Protein AF-A0A352A6R3-F1 (afdb_monomer)

Sequence (256 aa):
MDNAKILYYRNEDDKNRFLELKKLLSENLNNSVFMYKRVLEKLDNAMKLYQTMVFESKMYRIRTAAGYIADYLSDIVFYLNKTYFKDWRNGHITELQKLKYLPHNFIEYYAAIIKAKTIDEIKTLSFLLIDVTRKFISNHKPDIKSQEMDVDYQGFADWYQELSLTWRRLRFYCDTNNAEQAFDDACYLQNELILVKDEYGIEIDKVDLLGYFNAEDLTYIRKRAEELEMYVIEQIEKNGVKISKYDTIDDFLKKN

Structure (mmCIF, N/CA/C/O backbone):
data_AF-A0A352A6R3-F1
#
_entry.id   AF-A0A352A6R3-F1
#
loop_
_atom_site.group_PDB
_atom_site.id
_atom_site.type_symbol
_atom_site.label_atom_id
_atom_site.label_alt_id
_atom_site.label_comp_id
_atom_site.label_asym_id
_atom_site.label_entity_id
_atom_site.label_seq_id
_atom_site.pdbx_PDB_ins_code
_atom_site.Cartn_x
_atom_site.Cartn_y
_atom_site.Cartn_z
_atom_site.occupancy
_atom_site.B_iso_or_equiv
_atom_site.auth_seq_id
_atom_site.auth_comp_id
_atom_site.auth_asym_id
_atom_site.auth_atom_id
_atom_site.pdbx_PDB_model_num
ATOM 1 N N . MET A 1 1 ? 10.174 -6.601 -28.226 1.00 57.72 1 MET A N 1
ATOM 2 C CA . MET A 1 1 ? 9.378 -7.531 -29.058 1.00 57.72 1 MET A CA 1
ATOM 3 C C . MET A 1 1 ? 8.508 -6.809 -30.081 1.00 57.72 1 MET A C 1
ATOM 5 O O . MET A 1 1 ? 8.418 -7.285 -31.202 1.00 57.72 1 MET A O 1
ATOM 9 N N . ASP A 1 2 ? 7.925 -5.654 -29.760 1.00 60.28 2 ASP A N 1
ATOM 10 C CA . ASP A 1 2 ? 7.008 -4.951 -30.672 1.00 60.28 2 ASP A CA 1
ATOM 11 C C . ASP A 1 2 ? 7.679 -4.502 -31.995 1.00 60.28 2 ASP A C 1
ATOM 13 O O . ASP A 1 2 ? 7.204 -4.802 -33.090 1.00 60.28 2 ASP A O 1
ATOM 17 N N . ASN A 1 3 ? 8.901 -3.960 -31.903 1.00 69.06 3 ASN A N 1
ATOM 18 C CA . ASN A 1 3 ? 9.732 -3.570 -33.056 1.00 69.06 3 ASN A CA 1
ATOM 19 C C . ASN A 1 3 ? 10.637 -4.693 -33.600 1.00 69.06 3 ASN A C 1
ATOM 21 O O . ASN A 1 3 ? 11.490 -4.443 -34.452 1.00 69.06 3 ASN A O 1
ATOM 25 N N . ALA A 1 4 ? 10.508 -5.922 -33.092 1.00 78.44 4 ALA A N 1
ATOM 26 C CA . ALA A 1 4 ? 11.337 -7.026 -33.563 1.00 78.44 4 ALA A CA 1
ATOM 27 C C . ALA A 1 4 ? 10.880 -7.474 -34.961 1.00 78.44 4 ALA A C 1
ATOM 29 O O . ALA A 1 4 ? 9.682 -7.662 -35.205 1.00 78.44 4 ALA A O 1
ATOM 30 N N . LYS A 1 5 ? 11.856 -7.640 -35.862 1.00 84.19 5 LYS A N 1
ATOM 31 C CA . LYS A 1 5 ? 11.677 -8.171 -37.216 1.00 84.19 5 LYS A CA 1
ATOM 32 C C . LYS A 1 5 ? 12.150 -9.620 -37.246 1.00 84.19 5 LYS A C 1
ATOM 34 O O . LYS A 1 5 ? 13.215 -9.925 -36.713 1.00 84.19 5 LYS A O 1
ATOM 39 N N . ILE A 1 6 ? 11.366 -10.495 -37.868 1.00 87.25 6 ILE A N 1
ATOM 40 C CA . ILE A 1 6 ? 11.770 -11.885 -38.087 1.00 87.25 6 ILE A CA 1
ATOM 41 C C . ILE A 1 6 ? 12.860 -11.878 -39.160 1.00 87.25 6 ILE A C 1
ATOM 43 O O . ILE A 1 6 ? 12.606 -11.462 -40.287 1.00 87.25 6 ILE A O 1
ATOM 47 N N . LEU A 1 7 ? 14.070 -12.303 -38.796 1.00 90.38 7 LEU A N 1
ATOM 48 C CA . LEU A 1 7 ? 15.184 -12.465 -39.738 1.00 90.38 7 LEU A CA 1
ATOM 49 C C . LEU A 1 7 ? 15.274 -13.899 -40.271 1.00 90.38 7 LEU A C 1
ATOM 51 O O . LEU A 1 7 ? 15.712 -14.110 -41.396 1.00 90.38 7 LEU A O 1
ATOM 55 N N . TYR A 1 8 ? 14.851 -14.874 -39.464 1.00 91.00 8 TYR A N 1
ATOM 56 C CA . TYR A 1 8 ? 14.863 -16.295 -39.789 1.00 91.00 8 TYR A CA 1
ATOM 57 C C . TYR A 1 8 ? 13.817 -17.038 -38.949 1.00 91.00 8 TYR A C 1
ATOM 59 O O . TYR A 1 8 ? 13.561 -16.664 -37.803 1.00 91.00 8 TYR A O 1
ATOM 67 N N . TYR A 1 9 ? 13.242 -18.097 -39.510 1.00 90.31 9 TYR A N 1
ATOM 68 C CA . TYR A 1 9 ? 12.408 -19.078 -38.818 1.00 90.31 9 TYR A CA 1
ATOM 69 C C . TYR A 1 9 ? 12.641 -20.450 -39.458 1.00 90.31 9 TYR A C 1
ATOM 71 O O . TYR A 1 9 ? 12.917 -20.541 -40.652 1.00 90.31 9 TYR A O 1
ATOM 79 N N . ARG A 1 10 ? 12.575 -21.519 -38.659 1.00 89.06 10 ARG A N 1
ATOM 80 C CA . ARG A 1 10 ? 12.882 -22.886 -39.111 1.00 89.06 10 ARG A CA 1
ATOM 81 C C . ARG A 1 10 ? 11.715 -23.533 -39.864 1.00 89.06 10 ARG A C 1
ATOM 83 O O . ARG A 1 10 ? 11.949 -24.303 -40.787 1.00 89.06 10 ARG A O 1
ATOM 90 N N . ASN A 1 11 ? 10.481 -23.246 -39.459 1.00 93.62 11 ASN A N 1
ATOM 91 C CA . ASN A 1 11 ? 9.247 -23.691 -40.107 1.00 93.62 11 ASN A CA 1
ATOM 92 C C . ASN A 1 11 ? 8.121 -22.665 -39.866 1.00 93.62 11 ASN A C 1
ATOM 94 O O . ASN A 1 11 ? 8.270 -21.756 -39.045 1.00 93.62 11 ASN A O 1
ATOM 98 N N . GLU A 1 12 ? 7.009 -22.783 -40.596 1.00 93.50 12 GLU A N 1
ATOM 99 C CA . GLU A 1 12 ? 5.887 -21.836 -40.480 1.00 93.50 12 GLU A CA 1
ATOM 100 C C . GLU A 1 12 ? 5.267 -21.816 -39.073 1.00 93.50 12 GLU A C 1
ATOM 102 O O . GLU A 1 12 ? 4.844 -20.755 -38.620 1.00 93.50 12 GLU A O 1
ATOM 107 N N . ASP A 1 13 ? 5.299 -22.929 -38.337 1.00 92.94 13 ASP A N 1
ATOM 108 C CA . ASP A 1 13 ? 4.801 -22.985 -36.957 1.00 92.94 13 ASP A CA 1
ATOM 109 C C . ASP A 1 13 ? 5.590 -22.052 -36.024 1.00 92.94 13 ASP A C 1
ATOM 111 O O . ASP A 1 13 ? 5.000 -21.298 -35.248 1.00 92.94 13 ASP A O 1
ATOM 115 N N . ASP A 1 14 ? 6.924 -22.031 -36.136 1.00 91.25 14 ASP A N 1
ATOM 116 C CA . ASP A 1 14 ? 7.794 -21.160 -35.336 1.00 91.25 14 ASP A CA 1
ATOM 117 C C . ASP A 1 14 ? 7.519 -19.667 -35.633 1.00 91.25 14 ASP A C 1
ATOM 119 O O . ASP A 1 14 ? 7.525 -18.822 -34.729 1.00 91.25 14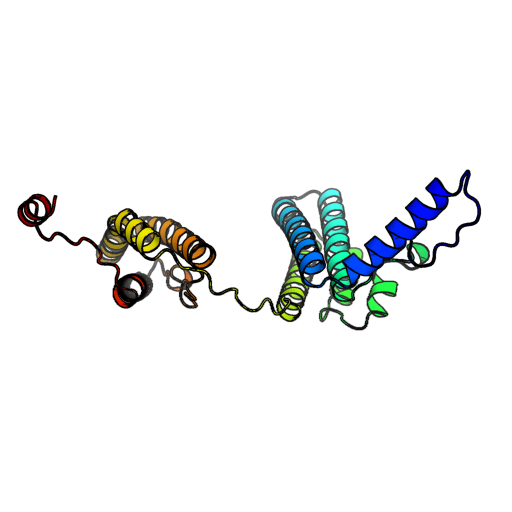 ASP A O 1
ATOM 123 N N . LYS A 1 15 ? 7.223 -19.332 -36.895 1.00 92.50 15 LYS A N 1
ATOM 124 C CA . LYS A 1 15 ? 6.831 -17.977 -37.316 1.00 92.50 15 LYS A CA 1
ATOM 125 C C . LYS A 1 15 ? 5.451 -17.594 -36.786 1.00 92.50 15 LYS A C 1
ATOM 127 O O . LYS A 1 15 ? 5.304 -16.497 -36.243 1.00 92.50 15 LYS A O 1
ATOM 132 N N . ASN A 1 16 ? 4.467 -18.483 -36.908 1.00 93.19 16 ASN A N 1
ATOM 133 C CA . ASN A 1 16 ? 3.108 -18.258 -36.415 1.00 93.19 16 ASN A CA 1
ATOM 134 C C . ASN A 1 16 ? 3.107 -18.048 -34.902 1.00 93.19 16 ASN A C 1
ATOM 136 O O . ASN A 1 16 ? 2.578 -17.044 -34.429 1.00 93.19 16 ASN A O 1
ATOM 140 N N . ARG A 1 17 ? 3.831 -18.889 -34.156 1.00 91.44 17 ARG A N 1
ATOM 141 C CA . ARG A 1 17 ? 4.007 -18.740 -32.708 1.00 91.44 17 ARG A CA 1
ATOM 142 C C . ARG A 1 17 ? 4.592 -17.379 -32.326 1.00 91.44 17 ARG A C 1
ATOM 144 O O . ARG A 1 17 ? 4.152 -16.758 -31.361 1.00 91.44 17 ARG A O 1
ATOM 151 N N . PHE A 1 18 ? 5.585 -16.880 -33.063 1.00 90.94 18 PHE A N 1
ATOM 152 C CA . PHE A 1 18 ? 6.144 -15.551 -32.799 1.00 90.94 18 PHE A CA 1
ATOM 153 C C . PHE A 1 18 ? 5.131 -14.425 -33.065 1.00 90.94 18 PHE A C 1
ATOM 155 O O . PHE A 1 18 ? 5.043 -13.475 -32.281 1.00 90.94 18 PHE A O 1
ATOM 162 N N . LEU A 1 19 ? 4.361 -14.517 -34.152 1.00 91.06 19 LEU A N 1
ATOM 163 C CA . LEU A 1 19 ? 3.318 -13.540 -34.477 1.00 91.06 19 LEU A CA 1
ATOM 164 C C . LEU A 1 19 ? 2.191 -13.545 -33.435 1.00 91.06 19 LEU A C 1
ATOM 166 O O . LEU A 1 19 ? 1.753 -12.473 -33.015 1.00 91.06 19 LEU A O 1
ATOM 170 N N . GLU A 1 20 ? 1.785 -14.722 -32.962 1.00 92.81 20 GLU A N 1
ATOM 171 C CA . GLU A 1 20 ? 0.831 -14.884 -31.862 1.00 92.81 20 GLU A CA 1
ATOM 172 C C . GLU A 1 20 ? 1.334 -14.223 -30.579 1.00 92.81 20 GLU A C 1
ATOM 174 O O . GLU A 1 20 ? 0.598 -13.464 -29.956 1.00 92.81 20 GLU A O 1
ATOM 179 N N . LEU A 1 21 ? 2.606 -14.417 -30.214 1.00 91.00 21 LEU A N 1
ATOM 180 C CA . LEU A 1 21 ? 3.198 -13.756 -29.046 1.00 91.00 21 LEU A CA 1
ATOM 181 C C . LEU A 1 21 ? 3.209 -12.227 -29.179 1.00 91.00 21 LEU A C 1
ATOM 183 O O . LEU A 1 21 ? 2.947 -11.525 -28.201 1.00 91.00 21 LEU A O 1
ATOM 187 N N . LYS A 1 22 ? 3.482 -11.686 -30.376 1.00 89.25 22 LYS A N 1
ATOM 188 C CA . LYS A 1 22 ? 3.386 -10.235 -30.621 1.00 89.25 22 LYS A CA 1
ATOM 189 C C . LYS A 1 22 ? 1.954 -9.732 -30.474 1.00 89.25 22 LYS A C 1
ATOM 191 O O . LYS A 1 22 ? 1.742 -8.684 -29.863 1.00 89.25 22 LYS A O 1
ATOM 196 N N . LYS A 1 23 ? 0.986 -10.474 -31.016 1.00 90.56 23 LYS A N 1
ATOM 197 C CA . LYS A 1 23 ? -0.436 -10.145 -30.902 1.00 90.56 23 LYS A CA 1
ATOM 198 C C . LYS A 1 23 ? -0.875 -10.154 -29.438 1.00 90.56 23 LYS A C 1
ATOM 200 O O . LYS A 1 23 ? -1.395 -9.149 -28.968 1.00 90.56 23 LYS A O 1
ATOM 205 N N . LEU A 1 24 ? -0.549 -11.218 -28.705 1.00 91.31 24 LEU A N 1
ATOM 206 C CA . LEU A 1 24 ? -0.850 -11.370 -27.283 1.00 91.31 24 LEU A CA 1
ATOM 207 C C . LEU A 1 24 ? -0.238 -10.243 -26.440 1.00 91.31 24 LEU A C 1
ATOM 209 O O . LEU A 1 24 ? -0.886 -9.727 -25.535 1.00 91.31 24 LEU A O 1
ATOM 213 N N . LEU A 1 25 ? 0.998 -9.823 -26.736 1.00 89.38 25 LEU A N 1
ATOM 214 C CA . LEU A 1 25 ? 1.619 -8.678 -26.065 1.00 89.38 25 LEU A CA 1
ATOM 215 C C . LEU A 1 25 ? 0.811 -7.391 -26.285 1.00 89.38 25 LEU A C 1
ATOM 217 O O . LEU A 1 25 ? 0.561 -6.661 -25.329 1.00 89.38 25 LEU A O 1
ATOM 221 N N . SER A 1 26 ? 0.398 -7.120 -27.524 1.00 88.75 26 SER A N 1
ATOM 222 C CA . SER A 1 26 ? -0.408 -5.941 -27.857 1.00 88.75 26 SER A CA 1
ATOM 223 C C . SER A 1 26 ? -1.793 -5.987 -27.204 1.00 88.75 26 SER A C 1
ATOM 225 O O . SER A 1 26 ? -2.238 -4.992 -26.634 1.00 88.75 26 SER A O 1
ATOM 227 N N . GLU A 1 27 ? -2.454 -7.145 -27.229 1.00 92.19 27 GLU A N 1
ATOM 228 C CA . GLU A 1 27 ? -3.749 -7.369 -26.576 1.00 92.19 27 GLU A CA 1
ATOM 229 C C . GLU A 1 27 ? -3.645 -7.143 -25.061 1.00 92.19 27 GLU A C 1
ATOM 231 O O . GLU A 1 27 ? -4.433 -6.388 -24.492 1.00 92.19 27 GLU A O 1
ATOM 236 N N . ASN A 1 28 ? -2.618 -7.707 -24.419 1.00 91.56 28 ASN A N 1
ATOM 237 C CA . ASN A 1 28 ? -2.382 -7.544 -22.986 1.00 91.56 28 ASN A CA 1
ATOM 238 C C . ASN A 1 28 ? -2.094 -6.090 -22.604 1.00 91.56 28 ASN A C 1
ATOM 240 O O . ASN A 1 28 ? -2.702 -5.598 -21.661 1.00 91.56 28 ASN A O 1
ATOM 244 N N . LEU A 1 29 ? -1.227 -5.383 -23.341 1.00 90.88 29 LEU A N 1
ATOM 245 C CA . LEU A 1 29 ? -0.920 -3.967 -23.076 1.00 90.88 29 LEU A CA 1
ATOM 246 C C . LEU A 1 29 ? -2.150 -3.058 -23.211 1.00 90.88 29 LEU A C 1
ATOM 248 O O . LEU A 1 29 ? -2.231 -2.023 -22.551 1.00 90.88 29 LEU A O 1
ATOM 252 N N . ASN A 1 30 ? -3.113 -3.437 -24.053 1.00 90.75 30 ASN A N 1
ATOM 253 C CA . ASN A 1 30 ? -4.360 -2.697 -24.226 1.00 90.75 30 ASN A CA 1
ATOM 254 C C . ASN A 1 30 ? -5.456 -3.091 -23.225 1.00 90.75 30 ASN A C 1
ATOM 256 O O . ASN A 1 30 ? -6.417 -2.336 -23.065 1.00 90.75 30 ASN A O 1
ATOM 260 N N . ASN A 1 31 ? -5.312 -4.218 -22.527 1.00 91.44 31 ASN A N 1
ATOM 261 C CA . ASN A 1 31 ? -6.237 -4.656 -21.491 1.00 91.44 31 ASN A CA 1
ATOM 262 C C . ASN A 1 31 ? -5.937 -3.944 -20.161 1.00 91.44 31 ASN A C 1
ATOM 264 O O . ASN A 1 31 ? -5.088 -4.374 -19.379 1.00 91.44 31 ASN A O 1
ATOM 268 N N . SER A 1 32 ? -6.669 -2.860 -19.889 1.00 88.94 32 SER A N 1
ATOM 269 C CA . SER A 1 32 ? -6.474 -2.034 -18.691 1.00 88.94 32 SER A CA 1
ATOM 270 C C . SER A 1 32 ? -6.616 -2.816 -17.381 1.00 88.94 32 SER A C 1
ATOM 272 O O . SER A 1 32 ? -5.845 -2.573 -16.461 1.00 88.94 32 SER A O 1
ATOM 274 N N . VAL A 1 33 ? -7.547 -3.774 -17.286 1.00 89.44 33 VAL A N 1
ATOM 275 C CA . VAL A 1 33 ? -7.756 -4.572 -16.061 1.00 89.44 33 VAL A CA 1
ATOM 276 C C . VAL A 1 33 ? -6.575 -5.513 -15.822 1.00 89.44 33 VAL A C 1
ATOM 278 O O . VAL A 1 33 ? -6.026 -5.562 -14.722 1.00 89.44 33 VAL A O 1
ATOM 281 N N . PHE A 1 34 ? -6.134 -6.216 -16.869 1.00 90.69 34 PHE A N 1
ATOM 282 C CA . PHE A 1 34 ? -4.967 -7.093 -16.795 1.00 90.69 34 PHE A CA 1
ATOM 283 C C . PHE A 1 34 ? -3.696 -6.315 -16.433 1.00 90.69 34 PHE A C 1
ATOM 285 O O . PHE A 1 34 ? -2.964 -6.715 -15.526 1.00 90.69 34 PHE A O 1
ATOM 292 N N . MET A 1 35 ? -3.447 -5.183 -17.099 1.00 93.12 35 MET A N 1
ATOM 293 C CA . MET A 1 35 ? -2.278 -4.349 -16.816 1.00 93.12 35 MET A CA 1
ATOM 294 C C . MET A 1 35 ? -2.330 -3.748 -15.417 1.00 93.12 35 MET A C 1
ATOM 296 O O . MET A 1 35 ? -1.301 -3.704 -14.746 1.00 93.12 35 MET A O 1
ATOM 300 N N . TYR A 1 36 ? -3.510 -3.350 -14.940 1.00 92.50 36 TYR A N 1
ATOM 301 C CA . TYR A 1 36 ? -3.659 -2.833 -13.585 1.00 92.50 36 TYR A CA 1
ATOM 302 C C . TYR A 1 36 ? -3.319 -3.896 -12.533 1.00 92.50 36 TYR A C 1
ATOM 304 O O . TYR A 1 36 ? -2.585 -3.608 -11.592 1.00 92.50 36 TYR A O 1
ATOM 312 N N . LYS A 1 37 ? -3.719 -5.160 -12.735 1.00 92.56 37 LYS A N 1
ATOM 313 C CA . LYS A 1 37 ? -3.276 -6.267 -11.869 1.00 92.56 37 LYS A CA 1
ATOM 314 C C . LYS A 1 37 ? -1.748 -6.403 -11.848 1.00 92.56 37 LYS A C 1
ATOM 316 O O . LYS A 1 37 ? -1.158 -6.521 -10.778 1.00 92.56 37 LYS A O 1
ATOM 321 N N . ARG A 1 38 ? -1.090 -6.324 -13.012 1.00 94.00 38 ARG A N 1
ATOM 322 C CA . ARG A 1 38 ? 0.384 -6.355 -13.101 1.00 94.00 38 ARG A CA 1
ATOM 323 C C . ARG A 1 38 ? 1.044 -5.173 -12.397 1.00 94.00 38 ARG A C 1
ATOM 325 O O . ARG A 1 38 ? 2.095 -5.338 -11.787 1.00 94.00 38 ARG A O 1
ATOM 332 N N . VAL A 1 39 ? 0.433 -3.995 -12.472 1.00 96.06 39 VAL A N 1
ATOM 333 C CA . VAL A 1 39 ? 0.880 -2.796 -11.755 1.00 96.06 39 VAL A CA 1
ATOM 334 C C . VAL A 1 39 ? 0.829 -3.010 -10.241 1.00 96.06 39 VAL A C 1
ATOM 336 O O . VAL A 1 39 ? 1.809 -2.705 -9.565 1.00 96.06 39 VAL A O 1
ATOM 339 N N . LEU A 1 40 ? -0.256 -3.588 -9.717 1.00 94.69 40 LEU A N 1
ATOM 340 C CA . LEU A 1 40 ? -0.378 -3.899 -8.288 1.00 94.69 40 LEU A CA 1
ATOM 341 C C . LEU A 1 40 ? 0.665 -4.931 -7.834 1.00 94.69 40 LEU A C 1
ATOM 343 O O . LEU A 1 40 ? 1.360 -4.699 -6.851 1.00 94.69 40 LEU A O 1
ATOM 347 N N . GLU A 1 41 ? 0.877 -6.00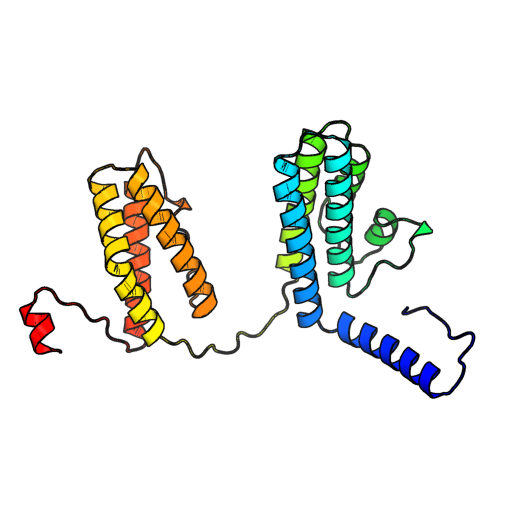3 -8.605 1.00 95.31 41 GLU A N 1
ATOM 348 C CA . GLU A 1 41 ? 1.925 -6.999 -8.320 1.00 95.31 41 GLU A CA 1
ATOM 349 C C . GLU A 1 41 ? 3.326 -6.356 -8.235 1.00 95.31 41 GLU A C 1
ATOM 351 O O . GLU A 1 41 ? 4.145 -6.705 -7.381 1.00 95.31 41 GLU A O 1
ATOM 356 N N . LYS A 1 42 ? 3.629 -5.402 -9.125 1.00 97.31 42 LYS A N 1
ATOM 357 C CA . LYS A 1 42 ? 4.904 -4.666 -9.129 1.00 97.31 42 LYS A CA 1
ATOM 358 C C . LYS A 1 42 ? 5.029 -3.737 -7.922 1.00 97.31 42 LYS A C 1
ATOM 360 O O . LYS A 1 42 ? 6.103 -3.681 -7.320 1.00 97.31 42 LYS A O 1
ATOM 365 N N . LEU A 1 43 ? 3.946 -3.054 -7.550 1.00 97.75 43 LEU A N 1
ATOM 366 C CA . LEU A 1 43 ? 3.907 -2.198 -6.367 1.00 97.75 43 LEU A CA 1
ATOM 367 C C . LEU A 1 43 ? 4.166 -3.009 -5.091 1.00 97.75 43 LEU A C 1
ATOM 369 O O . LEU A 1 43 ? 5.012 -2.615 -4.290 1.00 97.75 43 LEU A O 1
ATOM 373 N N . ASP A 1 44 ? 3.515 -4.162 -4.938 1.00 96.38 44 ASP A N 1
ATOM 374 C CA . ASP A 1 44 ? 3.698 -5.044 -3.781 1.00 96.38 44 ASP A CA 1
ATOM 375 C C . ASP A 1 44 ? 5.151 -5.501 -3.636 1.00 96.38 44 ASP A C 1
ATOM 377 O O . ASP A 1 44 ? 5.708 -5.503 -2.536 1.00 96.38 44 ASP A O 1
ATOM 381 N N . ASN A 1 45 ? 5.802 -5.853 -4.749 1.00 97.19 45 ASN A N 1
ATOM 382 C CA . ASN A 1 45 ? 7.216 -6.226 -4.744 1.00 97.19 45 ASN A CA 1
ATOM 383 C C . ASN A 1 45 ? 8.115 -5.064 -4.293 1.00 97.19 45 ASN A C 1
ATOM 385 O O . ASN A 1 45 ? 9.017 -5.267 -3.476 1.00 97.19 45 ASN A O 1
ATOM 389 N N . ALA A 1 46 ? 7.854 -3.844 -4.772 1.00 98.12 46 ALA A N 1
ATOM 390 C CA . ALA A 1 46 ? 8.580 -2.654 -4.336 1.00 98.12 46 ALA A CA 1
ATOM 391 C C . ALA A 1 46 ? 8.359 -2.367 -2.838 1.00 98.12 46 ALA A C 1
ATOM 393 O O . ALA A 1 46 ? 9.315 -2.091 -2.113 1.00 98.12 46 ALA A O 1
ATOM 394 N N . MET A 1 47 ? 7.122 -2.492 -2.347 1.00 97.56 47 MET A N 1
ATOM 395 C CA . MET A 1 47 ? 6.790 -2.277 -0.936 1.00 97.56 47 MET A CA 1
ATOM 396 C C . MET A 1 47 ? 7.447 -3.315 -0.018 1.00 97.56 47 MET A C 1
ATOM 398 O O . MET A 1 47 ? 8.013 -2.936 1.006 1.00 97.56 47 MET A O 1
ATOM 402 N N . LYS A 1 48 ? 7.469 -4.598 -0.401 1.00 97.38 48 LYS A N 1
ATOM 403 C CA . LYS A 1 48 ? 8.166 -5.665 0.345 1.00 97.38 48 LYS A CA 1
ATOM 404 C C . LYS A 1 48 ? 9.674 -5.423 0.437 1.00 97.38 48 LYS A C 1
ATOM 406 O O . LYS A 1 48 ? 10.279 -5.608 1.498 1.00 97.38 48 LYS A O 1
ATOM 411 N N . LEU A 1 49 ? 10.290 -4.973 -0.661 1.00 97.56 49 LEU A N 1
ATOM 412 C CA . LEU A 1 49 ? 11.699 -4.575 -0.656 1.00 97.56 49 LEU A CA 1
ATOM 413 C C . LEU A 1 49 ? 11.934 -3.384 0.271 1.00 97.56 49 LEU A C 1
ATOM 415 O O . LEU A 1 49 ? 12.888 -3.407 1.045 1.00 97.56 49 LEU A O 1
ATOM 419 N N . TYR A 1 50 ? 11.061 -2.375 0.233 1.00 98.12 50 TYR A N 1
ATOM 420 C CA . TYR A 1 50 ? 11.170 -1.205 1.098 1.00 98.12 50 TYR A CA 1
ATOM 421 C C . TYR A 1 50 ? 11.053 -1.574 2.582 1.00 98.12 50 TYR A C 1
ATOM 423 O O . TYR A 1 50 ? 11.913 -1.193 3.371 1.00 98.12 50 TYR A O 1
ATOM 431 N N . GLN A 1 51 ? 10.052 -2.377 2.951 1.00 97.12 51 GLN A N 1
ATOM 432 C CA . GLN A 1 51 ? 9.865 -2.880 4.317 1.00 97.12 51 GLN A CA 1
ATOM 433 C C . GLN A 1 51 ? 11.120 -3.586 4.839 1.00 97.12 51 GLN A C 1
ATOM 435 O O . GLN A 1 51 ? 11.566 -3.318 5.950 1.00 97.12 51 GLN A O 1
ATOM 440 N N . THR A 1 52 ? 11.742 -4.430 4.011 1.00 96.12 52 THR A N 1
ATOM 441 C CA . THR A 1 52 ? 13.004 -5.096 4.365 1.00 96.12 52 THR A CA 1
ATOM 442 C C . THR A 1 52 ? 14.161 -4.095 4.468 1.00 96.12 52 THR A C 1
ATOM 444 O O . THR A 1 52 ? 14.962 -4.147 5.400 1.00 96.12 52 THR A O 1
ATOM 447 N N . MET A 1 53 ? 14.246 -3.154 3.523 1.00 96.62 53 MET A N 1
ATOM 448 C CA . MET A 1 53 ? 15.301 -2.143 3.459 1.00 96.62 53 MET A CA 1
ATOM 449 C C . MET A 1 53 ? 15.313 -1.229 4.690 1.00 96.62 53 MET A C 1
ATOM 451 O O . MET A 1 53 ? 16.394 -0.822 5.114 1.00 96.62 53 MET A O 1
ATOM 455 N N . VAL A 1 54 ? 14.155 -0.921 5.287 1.00 96.00 54 VAL A N 1
ATOM 456 C CA . VAL A 1 54 ? 14.043 -0.064 6.485 1.00 96.00 54 VAL A CA 1
ATOM 457 C C . VAL A 1 54 ? 14.913 -0.568 7.642 1.00 96.00 54 VAL A C 1
ATOM 459 O O . VAL A 1 54 ? 15.544 0.250 8.313 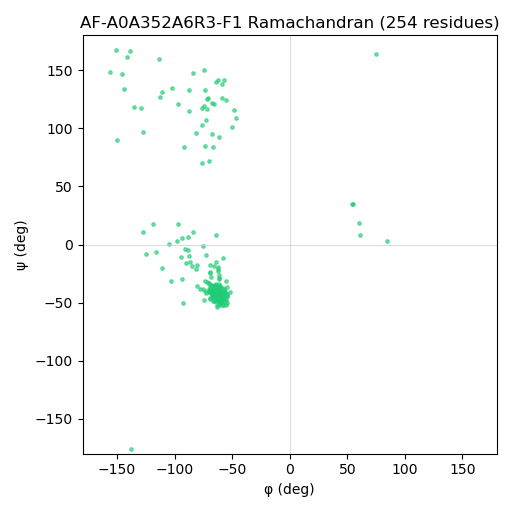1.00 96.00 54 VAL A O 1
ATOM 462 N N . PHE A 1 55 ? 15.044 -1.884 7.817 1.00 95.81 55 PHE A N 1
ATOM 463 C CA . PHE A 1 55 ? 15.844 -2.493 8.890 1.00 95.81 55 PHE A CA 1
ATOM 464 C C . PHE A 1 55 ? 17.299 -2.783 8.500 1.00 95.81 55 PHE A C 1
ATOM 466 O O . PHE A 1 55 ? 18.093 -3.229 9.325 1.00 95.81 55 PHE A O 1
ATOM 473 N N . GLU A 1 56 ? 17.675 -2.533 7.247 1.00 97.00 56 GLU A N 1
ATOM 474 C CA . GLU A 1 56 ? 19.027 -2.783 6.765 1.00 97.00 56 GLU A CA 1
ATOM 475 C C . GLU A 1 56 ? 19.965 -1.611 7.102 1.00 97.00 56 GLU A C 1
ATOM 477 O O . GLU A 1 56 ? 19.563 -0.441 7.126 1.00 97.00 56 GLU A O 1
ATOM 482 N N . SER A 1 57 ? 21.235 -1.938 7.347 1.00 96.06 57 SER A N 1
ATOM 483 C CA . SER A 1 57 ? 22.308 -0.991 7.687 1.00 96.06 57 SER A CA 1
ATOM 484 C C . SER A 1 57 ? 23.516 -1.100 6.753 1.00 96.06 57 SER A C 1
ATOM 486 O O . SER A 1 57 ? 24.418 -0.263 6.783 1.00 96.06 57 SER A O 1
ATOM 488 N N . LYS A 1 58 ? 23.554 -2.109 5.876 1.00 97.81 58 LYS A N 1
ATOM 489 C CA . LYS A 1 58 ? 24.621 -2.280 4.889 1.00 97.81 58 LYS A CA 1
ATOM 490 C C . LYS A 1 58 ? 24.304 -1.498 3.619 1.00 97.81 58 LYS A C 1
ATOM 492 O O . LYS A 1 58 ? 23.394 -1.847 2.867 1.00 97.81 58 LYS A O 1
ATOM 497 N N . MET A 1 59 ? 25.131 -0.493 3.325 1.00 97.56 59 MET A N 1
ATOM 498 C CA . MET A 1 59 ? 24.949 0.415 2.184 1.00 97.56 59 MET A CA 1
ATOM 499 C C . MET A 1 59 ? 24.751 -0.305 0.843 1.00 97.56 59 MET A C 1
ATOM 501 O O . MET A 1 59 ? 23.906 0.098 0.050 1.00 97.56 59 MET A O 1
ATOM 505 N N . TYR A 1 60 ? 25.499 -1.384 0.581 1.00 97.31 60 TYR A N 1
ATOM 506 C CA . TYR A 1 60 ? 25.364 -2.121 -0.679 1.00 97.31 60 TYR A CA 1
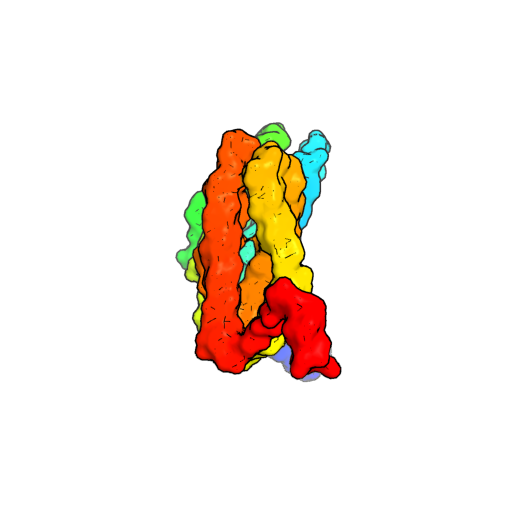ATOM 507 C C . TYR A 1 60 ? 23.975 -2.757 -0.825 1.00 97.31 60 TYR A C 1
ATOM 509 O O . TYR A 1 60 ? 23.384 -2.658 -1.892 1.00 97.31 60 TYR A O 1
ATOM 517 N N . ARG A 1 61 ? 23.415 -3.332 0.250 1.00 97.69 61 ARG A N 1
ATOM 518 C CA . ARG A 1 61 ? 22.077 -3.943 0.240 1.00 97.69 61 ARG A CA 1
ATOM 519 C C . ARG A 1 61 ? 20.985 -2.898 0.074 1.00 97.69 61 ARG A C 1
ATOM 521 O O . ARG A 1 61 ? 20.043 -3.130 -0.672 1.00 97.69 61 ARG A O 1
ATOM 528 N N . ILE A 1 62 ? 21.145 -1.737 0.708 1.00 97.81 62 ILE A N 1
ATOM 529 C CA . ILE A 1 62 ? 20.219 -0.607 0.565 1.00 97.81 62 ILE A CA 1
ATOM 530 C C . ILE A 1 62 ? 20.235 -0.074 -0.867 1.00 97.81 62 ILE A C 1
ATOM 532 O O . ILE A 1 62 ? 19.177 0.103 -1.459 1.00 97.81 62 ILE A O 1
ATOM 536 N N . ARG A 1 63 ? 21.418 0.110 -1.468 1.00 98.19 63 ARG A N 1
ATOM 537 C CA . ARG A 1 63 ? 21.532 0.503 -2.882 1.00 98.19 63 ARG A CA 1
ATOM 538 C C . ARG A 1 63 ? 20.921 -0.541 -3.816 1.00 98.19 63 ARG A C 1
ATOM 540 O O . ARG A 1 63 ? 20.231 -0.166 -4.758 1.00 98.19 63 ARG A O 1
ATOM 547 N N . THR A 1 64 ? 21.140 -1.830 -3.553 1.00 97.94 64 THR A N 1
ATOM 548 C CA . THR A 1 64 ? 20.514 -2.917 -4.318 1.00 97.94 64 THR A CA 1
ATOM 549 C C . THR A 1 64 ? 18.991 -2.861 -4.214 1.00 97.94 64 THR A C 1
ATOM 551 O O . THR A 1 64 ? 18.316 -2.884 -5.239 1.00 97.94 64 THR A O 1
ATOM 554 N N . ALA A 1 65 ? 18.446 -2.742 -3.001 1.00 98.12 65 ALA A N 1
ATOM 555 C CA . ALA A 1 65 ? 17.006 -2.650 -2.782 1.00 98.12 65 ALA A CA 1
ATOM 556 C C . ALA A 1 65 ? 16.410 -1.411 -3.464 1.00 98.12 65 ALA A C 1
ATOM 558 O O . ALA A 1 65 ? 15.438 -1.540 -4.199 1.00 98.12 65 ALA A O 1
ATOM 559 N N . ALA A 1 66 ? 17.024 -0.239 -3.295 1.00 98.19 66 ALA A N 1
ATOM 560 C CA . ALA A 1 66 ? 16.572 1.004 -3.913 1.00 98.19 66 ALA A CA 1
ATOM 561 C C . ALA A 1 66 ? 16.608 0.951 -5.450 1.00 98.19 66 ALA A C 1
ATOM 563 O O . ALA A 1 66 ? 15.693 1.456 -6.095 1.00 98.19 66 ALA A O 1
ATOM 564 N N . GLY A 1 67 ? 17.618 0.296 -6.036 1.00 97.62 67 GLY A N 1
ATOM 565 C CA . GLY A 1 67 ? 17.678 0.041 -7.477 1.00 97.62 67 GLY A CA 1
ATOM 566 C C . GLY A 1 67 ? 16.493 -0.794 -7.965 1.00 97.62 67 GLY A C 1
ATOM 567 O O . GLY A 1 67 ? 15.766 -0.358 -8.851 1.00 97.62 67 GLY A O 1
ATOM 568 N N . TYR A 1 68 ? 16.230 -1.938 -7.324 1.00 98.06 68 TYR A N 1
ATOM 569 C CA . TYR A 1 68 ? 15.090 -2.788 -7.686 1.00 98.06 68 TYR A CA 1
ATOM 570 C C . TYR A 1 68 ? 13.733 -2.125 -7.429 1.00 98.06 68 TYR A C 1
ATOM 572 O O . TYR A 1 68 ? 12.808 -2.312 -8.215 1.00 98.06 68 TYR A O 1
ATOM 580 N N . ILE A 1 69 ? 13.600 -1.337 -6.356 1.00 98.50 69 ILE A N 1
ATOM 581 C CA . ILE A 1 69 ? 12.408 -0.516 -6.112 1.00 98.50 69 ILE A CA 1
ATOM 582 C C . ILE A 1 69 ? 12.207 0.437 -7.291 1.00 98.50 69 ILE A C 1
ATOM 584 O O . ILE A 1 69 ? 11.134 0.441 -7.886 1.00 98.50 69 ILE A O 1
ATOM 588 N N . ALA A 1 70 ? 13.234 1.198 -7.675 1.00 97.88 70 ALA A N 1
ATOM 589 C CA . ALA A 1 70 ? 13.133 2.129 -8.793 1.00 97.88 70 ALA A CA 1
ATOM 590 C C . ALA A 1 70 ? 12.793 1.423 -10.117 1.00 97.88 70 ALA A C 1
ATOM 592 O O . ALA A 1 70 ? 11.986 1.943 -10.886 1.00 97.88 70 ALA A O 1
ATOM 593 N N . ASP A 1 71 ? 13.329 0.226 -10.361 1.00 96.19 71 ASP A N 1
ATOM 594 C CA . ASP A 1 71 ? 13.011 -0.572 -11.549 1.00 96.19 71 ASP A CA 1
ATOM 595 C C . ASP A 1 71 ? 11.548 -1.040 -11.557 1.00 96.19 71 ASP A C 1
ATOM 597 O O . ASP A 1 71 ? 10.840 -0.826 -12.542 1.00 96.19 71 ASP A O 1
ATOM 601 N N . TYR A 1 72 ? 11.049 -1.602 -10.449 1.00 98.19 72 TYR A N 1
ATOM 602 C CA . TYR A 1 72 ? 9.644 -2.006 -10.342 1.00 98.19 72 TYR A CA 1
ATOM 603 C C . TYR A 1 72 ? 8.684 -0.830 -10.513 1.00 98.19 72 TYR A C 1
ATOM 605 O O . TYR A 1 72 ? 7.664 -0.960 -11.189 1.00 98.19 72 TYR A O 1
ATOM 613 N N . LEU A 1 73 ? 9.006 0.324 -9.929 1.00 98.25 73 LEU A N 1
ATOM 614 C CA . LEU A 1 73 ? 8.178 1.519 -10.063 1.00 98.25 73 LEU A CA 1
ATOM 615 C C . LEU A 1 73 ? 8.270 2.115 -11.478 1.00 98.25 73 LEU A C 1
ATOM 617 O O . LEU A 1 73 ? 7.278 2.627 -11.986 1.00 98.25 73 LEU A O 1
ATOM 621 N N . SER A 1 74 ? 9.414 1.992 -12.156 1.00 97.44 74 SER A N 1
ATOM 622 C CA . SER A 1 74 ? 9.559 2.391 -13.564 1.00 97.44 74 SER A CA 1
ATOM 623 C C . SER A 1 74 ? 8.690 1.527 -14.480 1.00 97.44 74 SER A C 1
ATOM 625 O O . SER A 1 74 ? 7.980 2.062 -15.333 1.00 97.44 74 SER A O 1
ATOM 627 N N . ASP A 1 75 ? 8.677 0.205 -14.264 1.00 96.25 75 ASP A N 1
ATOM 628 C CA . ASP A 1 75 ? 7.791 -0.728 -14.973 1.00 96.25 75 ASP A CA 1
ATOM 629 C C . ASP A 1 75 ? 6.320 -0.317 -14.842 1.00 96.25 75 ASP A C 1
ATOM 631 O O . ASP A 1 75 ? 5.592 -0.319 -15.834 1.00 96.25 75 ASP A O 1
ATOM 635 N N . ILE A 1 76 ? 5.888 0.093 -13.645 1.00 97.69 76 ILE A N 1
ATOM 636 C CA . ILE A 1 76 ? 4.521 0.580 -13.410 1.00 97.69 76 ILE A CA 1
ATOM 637 C C . ILE A 1 76 ? 4.201 1.778 -14.306 1.00 97.69 76 ILE A C 1
ATOM 639 O O . ILE A 1 76 ? 3.151 1.795 -14.953 1.00 97.69 76 ILE A O 1
ATOM 643 N N . VAL A 1 77 ? 5.098 2.765 -14.378 1.00 97.31 77 VAL A N 1
ATOM 644 C CA . VAL A 1 77 ? 4.894 3.942 -15.231 1.00 97.31 77 VAL A CA 1
ATOM 645 C C . VAL A 1 77 ? 4.799 3.524 -16.700 1.00 97.31 77 VAL A C 1
ATOM 647 O O . VAL A 1 77 ? 3.888 3.972 -17.400 1.00 97.31 77 VAL A O 1
ATOM 650 N N . PHE A 1 78 ? 5.659 2.620 -17.178 1.00 95.81 78 PHE A N 1
ATOM 651 C CA . PHE A 1 78 ? 5.554 2.100 -18.544 1.00 95.81 78 PHE A CA 1
ATOM 652 C C . PHE A 1 78 ? 4.220 1.381 -18.793 1.00 95.81 78 PHE A C 1
ATOM 654 O O . PHE A 1 78 ? 3.559 1.648 -19.799 1.00 95.81 78 PHE A O 1
ATOM 661 N N . TYR A 1 79 ? 3.794 0.517 -17.872 1.00 95.19 79 TYR A N 1
ATOM 662 C CA . TYR A 1 79 ? 2.569 -0.275 -17.991 1.00 95.19 79 TYR A CA 1
ATOM 663 C C . TYR A 1 79 ? 1.315 0.594 -18.036 1.00 95.19 79 TYR A C 1
ATOM 665 O O . TYR A 1 79 ? 0.446 0.365 -18.877 1.00 95.19 79 TYR A O 1
ATOM 673 N N . LEU A 1 80 ? 1.241 1.635 -17.205 1.00 95.00 80 LEU A N 1
ATOM 674 C CA . LEU A 1 80 ? 0.133 2.596 -17.230 1.00 95.00 80 LEU A CA 1
ATOM 675 C C . LEU A 1 80 ? 0.145 3.472 -18.495 1.00 95.00 80 LEU A C 1
ATOM 677 O O . LEU A 1 80 ? -0.904 3.918 -18.951 1.00 95.00 80 LEU A O 1
ATOM 681 N N . ASN A 1 81 ? 1.307 3.632 -19.135 1.00 94.31 81 ASN A N 1
ATOM 682 C CA . ASN A 1 81 ? 1.430 4.198 -20.482 1.00 94.31 81 ASN A CA 1
ATOM 683 C C . ASN A 1 81 ? 1.206 3.167 -21.607 1.00 94.31 81 ASN A C 1
ATOM 685 O O . ASN A 1 81 ? 1.481 3.468 -22.770 1.00 94.31 81 ASN A O 1
ATOM 689 N N . LYS A 1 82 ? 0.721 1.958 -21.288 1.00 93.12 82 LYS A N 1
ATOM 690 C CA . LYS A 1 82 ? 0.478 0.855 -22.238 1.00 93.12 82 LYS A CA 1
ATOM 691 C C . LYS A 1 82 ? 1.713 0.484 -23.062 1.00 93.12 82 LYS A C 1
ATOM 693 O O . LYS A 1 82 ? 1.629 0.126 -24.235 1.00 93.12 82 LYS A O 1
ATOM 698 N N . THR A 1 83 ? 2.885 0.584 -22.449 1.00 92.81 83 THR A N 1
ATOM 699 C CA . THR A 1 83 ? 4.167 0.253 -23.066 1.00 92.81 83 THR A CA 1
ATOM 700 C C . THR A 1 83 ? 5.044 -0.505 -22.070 1.00 92.81 83 THR A C 1
ATOM 702 O O . THR A 1 83 ? 4.628 -0.865 -20.974 1.00 92.81 83 THR A O 1
ATOM 705 N N . TYR A 1 84 ? 6.272 -0.789 -22.471 1.00 91.00 84 TYR A N 1
ATOM 706 C CA . TYR A 1 84 ? 7.313 -1.396 -21.655 1.00 91.00 84 TYR A CA 1
ATOM 707 C C . TYR A 1 84 ? 8.642 -0.694 -21.961 1.00 91.00 84 TYR A C 1
ATOM 709 O O . TYR A 1 84 ? 8.740 0.031 -22.957 1.00 91.00 84 TYR A O 1
ATOM 717 N N . PHE A 1 85 ? 9.664 -0.907 -21.135 1.00 90.25 85 PHE A N 1
ATOM 718 C CA . PHE A 1 85 ? 10.998 -0.365 -21.385 1.00 90.25 85 PHE A CA 1
ATOM 719 C C . PHE A 1 85 ? 11.628 -0.985 -22.644 1.00 90.25 85 PHE A C 1
ATOM 721 O O . PHE A 1 85 ? 11.781 -2.205 -22.738 1.00 90.25 85 PHE A O 1
ATOM 728 N N . LYS A 1 86 ? 11.973 -0.162 -23.644 1.00 84.69 86 LYS A N 1
ATOM 729 C CA . LYS A 1 86 ? 12.413 -0.646 -24.968 1.00 84.69 86 LYS A CA 1
ATOM 730 C C . LYS A 1 86 ? 13.919 -0.556 -25.188 1.00 84.69 86 LYS A C 1
ATOM 732 O O . LYS A 1 86 ? 14.449 -1.393 -25.919 1.00 84.69 86 LYS A O 1
ATOM 737 N N . ASP A 1 87 ? 14.588 0.431 -24.597 1.00 82.44 87 ASP A N 1
ATOM 738 C CA . ASP A 1 87 ? 15.978 0.744 -24.920 1.00 82.44 87 ASP A CA 1
ATOM 739 C C . ASP A 1 87 ? 16.888 0.812 -23.690 1.00 82.44 87 ASP A C 1
ATOM 741 O O . ASP A 1 87 ? 17.038 1.847 -23.039 1.00 82.44 87 ASP A O 1
ATOM 745 N N . TRP A 1 88 ? 17.579 -0.298 -23.431 1.00 78.44 88 TRP A N 1
ATOM 746 C CA . TRP A 1 88 ? 18.546 -0.406 -22.341 1.00 78.44 88 TRP A CA 1
ATOM 747 C C . TRP A 1 88 ? 19.742 0.547 -22.476 1.00 78.44 88 TRP A C 1
ATOM 749 O O . TRP A 1 88 ? 20.381 0.849 -21.472 1.00 78.44 88 TRP A O 1
ATOM 759 N N . ARG A 1 89 ? 20.048 1.046 -23.683 1.00 79.00 89 ARG A N 1
ATOM 760 C CA . ARG A 1 89 ? 21.237 1.880 -23.935 1.00 79.00 89 ARG A CA 1
ATOM 761 C C . ARG A 1 89 ? 21.093 3.289 -23.373 1.00 79.00 89 ARG A C 1
ATOM 763 O O . ARG A 1 89 ? 22.088 3.891 -22.988 1.00 79.00 89 ARG A O 1
ATOM 770 N N . ASN A 1 90 ? 19.863 3.796 -23.337 1.00 78.31 90 ASN A N 1
ATOM 771 C CA . ASN A 1 90 ? 19.547 5.144 -22.869 1.00 78.31 90 ASN A CA 1
ATOM 772 C C . ASN A 1 90 ? 19.153 5.181 -21.379 1.00 78.31 90 ASN A C 1
ATOM 774 O O . ASN A 1 90 ? 19.089 6.255 -20.788 1.00 78.31 90 ASN A O 1
ATOM 778 N N . GLY A 1 91 ? 18.928 4.018 -20.758 1.00 84.62 91 GLY A N 1
ATOM 779 C CA . GLY A 1 91 ? 18.524 3.898 -19.355 1.00 84.62 91 GLY A CA 1
ATOM 780 C C . GLY A 1 91 ? 17.059 4.274 -19.095 1.00 84.62 91 GLY A C 1
ATOM 781 O O . GLY A 1 91 ? 16.393 4.905 -19.917 1.00 84.62 91 GLY A O 1
ATOM 782 N N . HIS A 1 92 ? 16.543 3.881 -17.924 1.00 86.50 92 HIS A N 1
ATOM 783 C CA . HIS A 1 92 ? 15.139 4.103 -17.558 1.00 86.50 92 HIS A CA 1
ATOM 784 C C . HIS A 1 92 ? 14.754 5.585 -17.551 1.00 86.50 92 HIS A C 1
ATOM 786 O O . HIS A 1 92 ? 13.747 5.942 -18.153 1.00 86.50 92 HIS A O 1
ATOM 792 N N . ILE A 1 93 ? 15.557 6.457 -16.928 1.00 91.75 93 ILE A N 1
ATOM 793 C CA . ILE A 1 93 ? 15.230 7.886 -16.770 1.00 91.75 93 ILE A CA 1
ATOM 794 C C . ILE A 1 93 ? 14.934 8.554 -18.120 1.00 91.75 93 ILE A C 1
ATOM 796 O O . ILE A 1 93 ? 13.907 9.213 -18.268 1.00 91.75 93 ILE A O 1
ATOM 800 N N . THR A 1 94 ? 15.792 8.349 -19.120 1.00 92.00 94 THR A N 1
ATOM 801 C CA . THR A 1 94 ? 15.629 8.972 -20.439 1.00 92.00 94 THR A CA 1
ATOM 802 C C . THR A 1 94 ? 14.409 8.443 -21.189 1.00 92.00 94 THR A C 1
ATOM 804 O O . THR A 1 94 ? 13.754 9.207 -21.893 1.00 92.00 94 THR A O 1
ATOM 807 N N . GLU A 1 95 ? 14.078 7.158 -21.055 1.00 93.19 95 GLU A N 1
ATOM 808 C CA . GLU A 1 95 ? 12.874 6.591 -21.675 1.00 93.19 95 GLU A CA 1
ATOM 809 C C . GLU A 1 95 ? 11.594 7.041 -20.955 1.00 93.19 95 GLU A C 1
ATOM 811 O O . GLU A 1 95 ? 10.610 7.377 -21.612 1.00 93.19 95 GLU A O 1
ATOM 816 N N . LEU A 1 96 ? 11.612 7.113 -19.621 1.00 94.56 96 LEU A N 1
ATOM 817 C CA . LEU A 1 96 ? 10.481 7.564 -18.807 1.00 94.56 96 LEU A CA 1
ATOM 818 C C . LEU A 1 96 ? 10.103 9.022 -19.098 1.00 94.56 96 LEU A C 1
ATOM 820 O O . LEU A 1 96 ? 8.922 9.341 -19.181 1.00 94.56 96 LEU A O 1
ATOM 824 N N . GLN A 1 97 ? 11.087 9.899 -19.318 1.00 94.31 97 GLN A N 1
ATOM 825 C CA . GLN A 1 97 ? 10.853 11.308 -19.665 1.00 94.31 97 GLN A CA 1
ATOM 826 C C . GLN A 1 97 ? 10.106 11.506 -20.994 1.00 94.31 97 GLN A C 1
ATOM 828 O O . GLN A 1 97 ? 9.553 12.577 -21.229 1.00 94.31 97 GLN A O 1
ATOM 833 N N . LYS A 1 98 ? 10.089 10.496 -21.871 1.00 93.56 98 LYS A N 1
ATOM 834 C CA . LYS A 1 98 ? 9.381 10.543 -23.162 1.00 93.56 98 LYS A CA 1
ATOM 835 C C . LYS A 1 98 ? 7.919 10.109 -23.048 1.00 93.56 98 LYS A C 1
ATOM 837 O O . LYS A 1 98 ? 7.183 10.202 -24.030 1.00 93.56 98 LYS A O 1
ATOM 842 N N . LEU A 1 99 ? 7.510 9.569 -21.900 1.00 94.38 99 LEU A N 1
ATOM 843 C CA . LEU A 1 99 ? 6.162 9.055 -21.701 1.00 94.38 99 LEU A CA 1
ATOM 844 C C . LEU A 1 99 ? 5.153 10.190 -21.554 1.00 94.38 99 LEU A C 1
ATOM 846 O O . LEU A 1 99 ? 5.458 11.270 -21.055 1.00 94.38 99 LEU A O 1
ATOM 850 N N . LYS A 1 100 ? 3.917 9.916 -21.976 1.00 94.44 100 LYS A N 1
ATOM 851 C CA . LYS A 1 100 ? 2.815 10.878 -21.891 1.00 94.44 100 LYS A CA 1
ATOM 852 C C . LYS A 1 100 ? 2.395 11.119 -20.442 1.00 94.44 100 LYS A C 1
ATOM 854 O O . LYS A 1 100 ? 2.087 12.247 -20.073 1.00 94.44 100 LYS A O 1
ATOM 859 N N . TYR A 1 101 ? 2.351 10.052 -19.649 1.00 94.56 101 TYR A N 1
ATOM 860 C CA . TYR A 1 101 ? 1.957 10.089 -18.248 1.00 94.56 101 TYR A CA 1
ATOM 861 C C . TYR A 1 101 ? 3.162 9.763 -17.370 1.00 94.56 101 TYR A C 1
ATOM 863 O O . TYR A 1 101 ? 3.813 8.737 -17.556 1.00 94.56 101 TYR A O 1
ATOM 871 N N . LEU A 1 102 ? 3.449 10.624 -16.401 1.00 96.00 102 LEU A N 1
ATOM 872 C CA . LEU A 1 102 ? 4.582 10.480 -15.495 1.00 96.00 102 LEU A CA 1
ATOM 873 C C . LEU A 1 102 ? 4.166 10.991 -14.107 1.00 96.00 102 LEU A C 1
ATOM 875 O O . LEU A 1 102 ? 3.568 12.068 -14.029 1.00 96.00 102 LEU A O 1
ATOM 879 N N . PRO A 1 103 ? 4.452 10.261 -13.012 1.00 95.62 103 PRO A N 1
ATOM 880 C CA . PRO A 1 103 ? 4.196 10.767 -11.672 1.00 95.62 103 PRO A CA 1
ATOM 881 C C . PRO A 1 103 ? 5.031 12.024 -11.408 1.00 95.62 103 PRO A C 1
ATOM 883 O O . PRO A 1 103 ? 6.196 12.109 -11.803 1.00 95.62 103 PRO A O 1
ATOM 886 N N . HIS A 1 104 ? 4.444 12.998 -10.715 1.00 92.38 104 HIS A N 1
ATOM 887 C CA . HIS A 1 104 ? 5.158 14.215 -10.340 1.00 92.38 104 HIS A CA 1
ATOM 888 C C . HIS A 1 104 ? 6.389 13.878 -9.483 1.00 92.38 104 HIS A C 1
ATOM 890 O O . HIS A 1 104 ? 6.316 13.018 -8.606 1.00 92.38 104 HIS A O 1
ATOM 896 N N . ASN A 1 105 ? 7.512 14.549 -9.744 1.00 96.19 105 ASN A N 1
ATOM 897 C CA . ASN A 1 105 ? 8.809 14.348 -9.087 1.00 96.19 105 ASN A CA 1
ATOM 898 C C . ASN A 1 105 ? 9.441 12.946 -9.229 1.00 96.19 105 ASN A C 1
ATOM 900 O O . ASN A 1 105 ? 10.445 12.654 -8.576 1.00 96.19 105 ASN A O 1
ATOM 904 N N . PHE A 1 106 ? 8.888 12.055 -10.064 1.00 97.75 106 PHE A N 1
ATOM 905 C CA . PHE A 1 106 ? 9.390 10.681 -10.188 1.00 97.75 106 PHE A CA 1
ATOM 906 C C . PHE A 1 106 ? 10.856 10.636 -10.636 1.00 97.75 106 PHE A C 1
ATOM 908 O O . PHE A 1 106 ? 11.676 9.920 -10.061 1.00 97.75 106 PHE A O 1
ATOM 915 N N . ILE A 1 107 ? 11.195 11.411 -11.668 1.00 97.62 107 ILE A N 1
ATOM 916 C CA . ILE A 1 107 ? 12.538 11.420 -12.258 1.00 97.62 107 ILE A CA 1
ATOM 917 C C . ILE A 1 107 ? 13.538 12.060 -11.304 1.00 97.62 107 ILE A C 1
ATOM 919 O O . ILE A 1 107 ? 14.664 11.586 -11.175 1.00 97.62 107 ILE A O 1
ATOM 923 N N . GLU A 1 108 ? 13.116 13.110 -10.614 1.00 97.69 108 GLU A N 1
ATOM 924 C CA . GLU A 1 108 ? 13.883 13.841 -9.622 1.00 97.69 108 GLU A CA 1
ATOM 925 C C . GLU A 1 108 ? 14.268 12.917 -8.465 1.00 97.69 108 GLU A C 1
ATOM 927 O O . GLU A 1 108 ? 15.452 12.813 -8.137 1.00 97.69 108 GLU A O 1
ATOM 932 N N . TYR A 1 109 ? 13.305 12.180 -7.904 1.00 98.38 109 TYR A N 1
ATOM 933 C CA . TYR A 1 109 ? 13.574 11.220 -6.834 1.00 98.38 109 TYR A CA 1
ATOM 934 C C . TYR A 1 109 ? 14.429 10.049 -7.312 1.00 98.38 109 TYR A C 1
ATOM 936 O O . TYR A 1 109 ? 15.393 9.695 -6.635 1.00 98.38 109 TYR A O 1
ATOM 944 N N . TYR A 1 110 ? 14.162 9.487 -8.494 1.00 98.00 110 TYR A N 1
ATOM 945 C CA . TYR A 1 110 ? 14.990 8.408 -9.038 1.00 98.00 110 TYR A CA 1
ATOM 946 C C . TYR A 1 110 ? 16.443 8.873 -9.255 1.00 98.00 110 TYR A C 1
ATOM 948 O O . TYR A 1 110 ? 17.392 8.245 -8.778 1.00 98.00 110 TYR A O 1
ATOM 956 N N . ALA A 1 111 ? 16.650 10.025 -9.892 1.00 97.25 111 ALA A N 1
ATOM 957 C CA . ALA A 1 111 ? 17.985 10.586 -10.080 1.00 97.25 111 ALA A CA 1
ATOM 958 C C . ALA A 1 111 ? 18.681 10.897 -8.743 1.00 97.25 111 ALA A C 1
ATOM 960 O O . ALA A 1 111 ? 19.898 10.723 -8.628 1.00 97.25 111 ALA A O 1
ATOM 961 N N . ALA A 1 112 ? 17.928 11.339 -7.732 1.00 98.00 112 ALA A N 1
ATOM 962 C CA . ALA A 1 112 ? 18.449 11.584 -6.395 1.00 98.00 112 ALA A CA 1
ATOM 963 C C . ALA A 1 112 ? 18.885 10.284 -5.700 1.00 98.00 112 ALA A C 1
ATOM 965 O O . ALA A 1 112 ? 19.971 10.266 -5.129 1.00 98.00 112 ALA A O 1
ATOM 966 N N . ILE A 1 113 ? 18.135 9.178 -5.820 1.00 97.75 113 ILE A N 1
ATOM 967 C CA . ILE A 1 113 ? 18.516 7.866 -5.252 1.00 97.75 113 ILE A CA 1
ATOM 968 C C . ILE A 1 113 ? 19.899 7.432 -5.750 1.00 97.75 113 ILE A C 1
ATOM 970 O O . ILE A 1 113 ? 20.727 6.957 -4.972 1.00 97.75 113 ILE A O 1
ATOM 974 N N . ILE A 1 114 ? 20.177 7.625 -7.043 1.00 96.50 114 ILE A N 1
ATOM 975 C CA . ILE A 1 114 ? 21.466 7.255 -7.648 1.00 96.50 114 ILE A CA 1
ATOM 976 C C . ILE A 1 114 ? 22.614 8.070 -7.031 1.00 96.50 114 ILE A C 1
ATOM 978 O O . ILE A 1 114 ? 23.698 7.537 -6.778 1.00 96.50 114 ILE A O 1
ATOM 982 N N . LYS A 1 115 ? 22.373 9.360 -6.774 1.00 97.44 115 LYS A N 1
ATOM 983 C CA . LYS A 1 115 ? 23.369 10.315 -6.262 1.00 97.44 115 LYS A CA 1
ATOM 984 C C . LYS A 1 115 ? 23.511 10.299 -4.739 1.00 97.44 115 LYS A C 1
ATOM 986 O O . LYS A 1 115 ? 24.529 10.777 -4.236 1.00 97.44 115 LYS A O 1
ATOM 991 N N . ALA A 1 116 ? 22.522 9.758 -4.032 1.00 97.88 116 ALA A N 1
ATOM 992 C CA . ALA A 1 116 ? 22.464 9.738 -2.581 1.00 97.88 116 ALA A CA 1
ATOM 993 C C . ALA A 1 116 ? 23.693 9.055 -1.971 1.00 97.88 116 ALA A C 1
ATOM 995 O O . ALA A 1 116 ? 24.220 8.061 -2.497 1.00 97.88 116 ALA A O 1
ATOM 996 N N . LYS A 1 117 ? 24.172 9.602 -0.852 1.00 97.25 117 LYS A N 1
ATOM 997 C CA . LYS A 1 117 ? 25.418 9.164 -0.197 1.00 97.25 117 LYS A CA 1
ATOM 998 C C . LYS A 1 117 ? 25.183 8.479 1.136 1.00 97.25 117 LYS A C 1
ATOM 1000 O O . LYS A 1 117 ? 26.055 7.728 1.570 1.00 97.25 117 LYS A O 1
ATOM 1005 N N . THR A 1 118 ? 24.030 8.699 1.757 1.00 98.06 118 THR A N 1
ATOM 1006 C CA . THR A 1 118 ? 23.707 8.133 3.067 1.00 98.06 118 THR A CA 1
ATOM 1007 C C . THR A 1 118 ? 22.565 7.129 2.978 1.00 98.06 118 THR A C 1
ATOM 1009 O O . THR A 1 118 ? 21.788 7.100 2.024 1.00 98.06 118 THR A O 1
ATOM 1012 N N . ILE A 1 119 ? 22.487 6.274 3.993 1.00 98.06 119 ILE A N 1
ATOM 1013 C CA . ILE A 1 119 ? 21.441 5.260 4.126 1.00 98.06 119 ILE A CA 1
ATOM 1014 C C . ILE A 1 119 ? 20.066 5.915 4.278 1.00 98.06 119 ILE A C 1
ATOM 1016 O O . ILE A 1 119 ? 19.131 5.542 3.571 1.00 98.06 119 ILE A O 1
ATOM 1020 N N . ASP A 1 120 ? 19.959 6.907 5.160 1.00 97.69 120 ASP A N 1
ATOM 1021 C CA . ASP A 1 120 ? 18.687 7.565 5.463 1.00 97.69 120 ASP A CA 1
ATOM 1022 C C . ASP A 1 120 ? 18.167 8.377 4.277 1.00 97.69 120 ASP A C 1
ATOM 1024 O O . ASP A 1 120 ? 16.964 8.388 4.016 1.00 97.69 120 ASP A O 1
ATOM 1028 N N . GLU A 1 121 ? 19.070 8.980 3.497 1.00 98.12 121 GLU A N 1
ATOM 1029 C CA . GLU A 1 121 ? 18.723 9.668 2.254 1.00 98.12 121 GLU A CA 1
ATOM 1030 C C . GLU A 1 121 ? 18.129 8.683 1.237 1.00 98.12 121 GLU A C 1
ATOM 1032 O O . GLU A 1 121 ? 17.060 8.941 0.687 1.00 98.12 121 GLU A O 1
ATOM 1037 N N . ILE A 1 122 ? 18.751 7.513 1.036 1.00 98.44 122 ILE A N 1
ATOM 1038 C CA . ILE A 1 122 ? 18.225 6.492 0.114 1.00 98.44 122 ILE A CA 1
ATOM 1039 C C . ILE A 1 122 ? 16.863 5.966 0.581 1.00 98.44 122 ILE A C 1
ATOM 1041 O O . ILE A 1 122 ? 15.955 5.824 -0.242 1.00 98.44 122 ILE A O 1
ATOM 1045 N N . LYS A 1 123 ? 16.696 5.691 1.882 1.00 98.38 123 LYS A N 1
ATOM 1046 C CA . LYS A 1 123 ? 15.413 5.246 2.451 1.00 98.38 123 LYS A CA 1
ATOM 1047 C C . LYS A 1 123 ? 14.327 6.300 2.230 1.00 98.38 123 LYS A C 1
ATOM 1049 O O . LYS A 1 123 ? 13.284 5.988 1.664 1.00 98.38 123 LYS A O 1
ATOM 1054 N N . THR A 1 124 ? 14.610 7.554 2.573 1.00 98.31 124 THR A N 1
ATOM 1055 C CA . THR A 1 124 ? 13.675 8.676 2.398 1.00 98.31 124 THR A CA 1
ATOM 1056 C C . THR A 1 124 ? 13.279 8.859 0.934 1.00 98.31 124 THR A C 1
ATOM 1058 O O . THR A 1 124 ? 12.096 8.950 0.617 1.00 98.31 124 THR A O 1
ATOM 1061 N N . LEU A 1 125 ? 14.243 8.855 0.013 1.00 98.62 125 LEU A N 1
ATOM 1062 C CA . LEU A 1 125 ? 13.955 9.023 -1.412 1.00 98.62 125 LEU A CA 1
ATOM 1063 C C . LEU A 1 125 ? 13.185 7.835 -1.998 1.00 98.62 125 LEU A C 1
ATOM 1065 O O . LEU A 1 125 ? 12.296 8.032 -2.822 1.00 98.62 125 LEU A O 1
ATOM 1069 N N . SER A 1 126 ? 13.480 6.610 -1.554 1.00 98.44 126 SER A N 1
ATOM 1070 C CA . SER A 1 126 ? 12.729 5.420 -1.971 1.00 98.44 126 SER A CA 1
ATOM 1071 C C . SER A 1 126 ? 11.279 5.479 -1.489 1.00 98.44 126 SER A C 1
ATOM 1073 O O . SER A 1 126 ? 10.375 5.147 -2.251 1.00 98.44 126 SER A O 1
ATOM 1075 N N . PHE A 1 127 ? 11.044 5.948 -0.259 1.00 98.31 127 PHE A N 1
ATOM 1076 C CA . PHE A 1 127 ? 9.698 6.205 0.254 1.00 98.31 127 PHE A CA 1
ATOM 1077 C C . PHE A 1 127 ? 8.951 7.226 -0.607 1.00 98.31 127 PHE A C 1
ATOM 1079 O O . PHE A 1 127 ? 7.834 6.952 -1.037 1.00 98.31 127 PHE A O 1
ATOM 1086 N N . LEU A 1 128 ? 9.579 8.368 -0.905 1.00 98.31 128 LEU A N 1
ATOM 1087 C CA . LEU A 1 128 ? 8.976 9.414 -1.736 1.00 98.31 128 LEU A CA 1
ATOM 1088 C C . LEU A 1 128 ? 8.643 8.900 -3.140 1.00 98.31 128 LEU A C 1
ATOM 1090 O O . LEU A 1 128 ? 7.555 9.168 -3.646 1.00 98.31 128 LEU A O 1
ATOM 1094 N N . LEU A 1 129 ? 9.538 8.114 -3.745 1.00 98.38 129 LEU A N 1
ATOM 1095 C CA . LEU A 1 129 ? 9.309 7.500 -5.050 1.00 98.38 129 LEU A CA 1
ATOM 1096 C C . LEU A 1 129 ? 8.123 6.518 -5.019 1.00 98.38 129 LEU A C 1
ATOM 1098 O O . LEU A 1 129 ? 7.290 6.531 -5.928 1.00 98.38 129 LEU A O 1
ATOM 1102 N N . ILE A 1 130 ? 8.003 5.700 -3.965 1.00 98.38 130 ILE A N 1
ATOM 1103 C CA . ILE A 1 130 ? 6.846 4.813 -3.757 1.00 98.38 130 ILE A CA 1
ATOM 1104 C C . ILE A 1 130 ? 5.564 5.636 -3.596 1.00 98.38 130 ILE A C 1
ATOM 1106 O O . ILE A 1 130 ? 4.575 5.340 -4.264 1.00 98.38 130 ILE A O 1
ATOM 1110 N N . ASP A 1 131 ? 5.566 6.670 -2.754 1.00 97.31 131 ASP A N 1
ATOM 1111 C CA . ASP A 1 131 ? 4.388 7.498 -2.468 1.00 97.31 131 ASP A CA 1
ATOM 1112 C C . ASP A 1 131 ? 3.831 8.176 -3.729 1.00 97.31 131 ASP A C 1
ATOM 1114 O O . ASP A 1 131 ? 2.643 8.035 -4.040 1.00 97.31 131 ASP A O 1
ATOM 1118 N N . VAL A 1 132 ? 4.683 8.838 -4.522 1.00 97.81 132 VAL A N 1
ATOM 1119 C CA . VAL A 1 132 ? 4.227 9.475 -5.771 1.00 97.81 132 VAL A CA 1
ATOM 1120 C C . VAL A 1 132 ? 3.719 8.453 -6.783 1.00 97.81 132 VAL A C 1
ATOM 1122 O O . VAL A 1 132 ? 2.745 8.718 -7.491 1.00 97.81 132 VAL A O 1
ATOM 1125 N N . THR A 1 133 ? 4.318 7.260 -6.820 1.00 97.75 133 THR A N 1
ATOM 1126 C CA . THR A 1 133 ? 3.868 6.185 -7.710 1.00 97.75 133 THR A CA 1
ATOM 1127 C C . THR A 1 133 ? 2.525 5.619 -7.260 1.00 97.75 133 THR A C 1
ATOM 1129 O O . THR A 1 133 ? 1.652 5.406 -8.095 1.00 97.75 133 THR A O 1
ATOM 1132 N N . ARG A 1 134 ? 2.293 5.442 -5.953 1.00 96.25 134 ARG A N 1
ATOM 1133 C CA . ARG A 1 134 ? 0.994 5.000 -5.414 1.00 96.25 134 ARG A CA 1
ATOM 1134 C C . ARG A 1 134 ? -0.125 5.966 -5.780 1.00 96.25 134 ARG A C 1
ATOM 1136 O O . ARG A 1 134 ? -1.155 5.534 -6.288 1.00 96.25 134 ARG A O 1
ATOM 1143 N N . LYS A 1 135 ? 0.099 7.270 -5.597 1.00 94.50 135 LYS A N 1
ATOM 1144 C CA . LYS A 1 135 ? -0.854 8.318 -6.005 1.00 94.50 135 LYS A CA 1
ATOM 1145 C C . LYS A 1 135 ? -1.143 8.259 -7.505 1.00 94.50 135 LYS A C 1
ATOM 1147 O O . LYS A 1 135 ? -2.290 8.373 -7.926 1.00 94.50 135 LYS A O 1
ATOM 1152 N N . PHE A 1 136 ? -0.109 8.029 -8.312 1.00 95.75 136 PHE A N 1
ATOM 1153 C CA . PHE A 1 136 ? -0.253 7.869 -9.755 1.00 95.75 136 PHE A CA 1
ATOM 1154 C C . PHE A 1 136 ? -1.081 6.636 -10.141 1.00 95.75 136 PHE A C 1
ATOM 1156 O O . PHE A 1 136 ? -1.956 6.757 -10.995 1.00 95.75 136 PHE A O 1
ATOM 1163 N N . ILE A 1 137 ? -0.864 5.488 -9.490 1.00 94.88 137 ILE A N 1
ATOM 1164 C CA . ILE A 1 137 ? -1.649 4.260 -9.703 1.00 94.88 137 ILE A CA 1
ATOM 1165 C C . ILE A 1 137 ? -3.127 4.505 -9.390 1.00 94.88 137 ILE A C 1
ATOM 1167 O O . ILE A 1 137 ? -3.972 4.184 -10.222 1.00 94.88 137 ILE A O 1
ATOM 1171 N N . SER A 1 138 ? -3.442 5.126 -8.247 1.00 90.44 138 SER A N 1
ATOM 1172 C CA . SER A 1 138 ? -4.827 5.426 -7.858 1.00 90.44 138 SER A CA 1
ATOM 1173 C C . SER A 1 138 ? -5.562 6.269 -8.905 1.00 90.44 138 SER A C 1
ATOM 1175 O O . SER A 1 138 ? -6.722 5.999 -9.201 1.00 90.44 138 SER A O 1
ATOM 1177 N N . ASN A 1 139 ? -4.872 7.228 -9.531 1.00 90.31 139 ASN A N 1
ATOM 1178 C CA . ASN A 1 139 ? -5.435 8.075 -10.590 1.00 90.31 139 ASN A CA 1
ATOM 1179 C C . ASN A 1 139 ? -5.634 7.350 -11.937 1.00 90.31 139 ASN A C 1
ATOM 1181 O O . ASN A 1 139 ? -6.219 7.923 -12.852 1.00 90.31 139 ASN A O 1
ATOM 1185 N N . HIS A 1 140 ? -5.128 6.121 -12.082 1.00 89.94 140 HIS A N 1
ATOM 1186 C CA . HIS A 1 140 ? -5.238 5.300 -13.294 1.00 89.94 140 HIS A CA 1
ATOM 1187 C C . HIS A 1 140 ? -5.985 3.984 -13.039 1.00 89.94 140 HIS A C 1
ATOM 1189 O O . HIS A 1 140 ? -5.879 3.046 -13.836 1.00 89.94 140 HIS A O 1
ATOM 1195 N N . LYS A 1 141 ? -6.733 3.895 -11.930 1.00 88.44 141 LYS A N 1
ATOM 1196 C CA . LYS A 1 141 ? -7.595 2.746 -11.654 1.00 88.44 141 LYS A CA 1
ATOM 1197 C C . LYS A 1 141 ? -8.608 2.600 -12.798 1.00 88.44 141 LYS A C 1
ATOM 1199 O O . LYS A 1 141 ? -9.268 3.580 -13.136 1.00 88.44 141 LYS A O 1
ATOM 1204 N N . PRO A 1 142 ? -8.718 1.421 -13.436 1.00 85.94 142 PRO A N 1
ATOM 1205 C CA . PRO A 1 142 ? -9.722 1.217 -14.465 1.00 85.94 142 PRO A CA 1
ATOM 1206 C C . PRO A 1 142 ? -11.118 1.331 -13.848 1.00 85.94 142 PRO A C 1
ATOM 1208 O O . PRO A 1 142 ? -11.349 0.799 -12.760 1.00 85.94 142 PRO A O 1
ATOM 1211 N N . ASP A 1 143 ? -12.041 1.966 -14.572 1.00 75.06 143 ASP A N 1
ATOM 1212 C CA . ASP A 1 143 ? -13.471 1.943 -14.260 1.00 75.06 143 ASP A CA 1
ATOM 1213 C C . ASP A 1 143 ? -14.000 0.522 -14.461 1.00 75.06 143 ASP A C 1
ATOM 1215 O O . ASP A 1 143 ? -14.513 0.139 -15.516 1.00 75.06 143 ASP A O 1
ATOM 1219 N N . ILE A 1 144 ? -13.829 -0.298 -13.434 1.00 63.56 144 ILE A N 1
ATOM 1220 C CA . ILE A 1 144 ? -14.583 -1.527 -13.287 1.00 63.56 144 ILE A CA 1
ATOM 1221 C C . ILE A 1 144 ? -15.944 -1.044 -12.809 1.00 63.56 144 ILE A C 1
ATOM 1223 O O . ILE A 1 144 ? -16.075 -0.654 -11.651 1.00 63.56 144 ILE A O 1
ATOM 1227 N N . LYS A 1 145 ? -16.940 -1.004 -13.709 1.00 52.50 145 LYS A N 1
ATOM 1228 C CA . LYS A 1 145 ? -18.339 -0.916 -13.275 1.00 52.50 145 LYS A CA 1
ATOM 1229 C C . LYS A 1 145 ? -18.490 -1.980 -12.202 1.00 52.50 145 LYS A C 1
ATOM 1231 O O . LYS A 1 145 ? -18.246 -3.147 -12.513 1.00 52.50 145 LYS A O 1
ATOM 1236 N N . SER A 1 146 ? -18.777 -1.561 -10.972 1.00 49.41 146 SER A N 1
ATOM 1237 C CA . SER A 1 146 ? -19.103 -2.460 -9.879 1.00 49.41 146 SER A CA 1
ATOM 1238 C C . SER A 1 146 ? -20.114 -3.444 -10.444 1.00 49.41 146 SER A C 1
ATOM 1240 O O . SER A 1 146 ? -21.224 -3.071 -10.818 1.00 49.41 146 SER A O 1
ATOM 1242 N N . GLN A 1 147 ? -19.686 -4.691 -10.642 1.00 47.47 147 GLN A N 1
ATOM 1243 C CA . GLN A 1 147 ? -20.663 -5.758 -10.709 1.00 47.47 147 GLN A CA 1
ATOM 1244 C C . GLN A 1 147 ? -21.417 -5.618 -9.395 1.00 47.47 147 GLN A C 1
ATOM 1246 O O . GLN A 1 147 ? -20.763 -5.515 -8.357 1.00 47.47 147 GLN A O 1
ATOM 1251 N N . GLU A 1 148 ? -22.740 -5.473 -9.458 1.00 50.34 148 GLU A N 1
ATOM 1252 C CA . GLU A 1 148 ? -23.584 -5.557 -8.271 1.00 50.34 148 GLU A CA 1
ATOM 1253 C C . GLU A 1 148 ? -23.174 -6.854 -7.574 1.00 50.34 148 GLU A C 1
ATOM 1255 O O . GLU A 1 148 ? -23.442 -7.948 -8.074 1.00 50.34 148 GLU A O 1
ATOM 1260 N N . MET A 1 149 ? -22.370 -6.731 -6.517 1.00 56.88 149 MET A N 1
ATOM 1261 C CA . MET A 1 149 ? -22.042 -7.867 -5.683 1.00 56.88 149 MET A CA 1
ATOM 1262 C C . MET A 1 149 ? -23.357 -8.221 -5.017 1.00 56.88 149 MET A C 1
ATOM 1264 O O . MET A 1 149 ? -23.981 -7.365 -4.393 1.00 56.88 149 MET A O 1
ATOM 1268 N N . ASP A 1 150 ? -23.804 -9.454 -5.216 1.00 68.62 150 ASP A N 1
ATOM 1269 C CA . ASP A 1 150 ? -24.881 -10.003 -4.410 1.00 68.62 150 ASP A CA 1
ATOM 1270 C C . ASP A 1 150 ? -24.311 -10.156 -2.999 1.00 68.62 150 ASP A C 1
ATOM 1272 O O . ASP A 1 150 ? -23.524 -11.063 -2.722 1.00 68.62 150 ASP A O 1
ATOM 1276 N N . VAL A 1 151 ? -24.554 -9.145 -2.165 1.00 77.94 151 VAL A N 1
ATOM 1277 C CA . VAL A 1 151 ? -23.967 -9.054 -0.833 1.00 77.94 151 VAL A CA 1
ATOM 1278 C C . VAL A 1 151 ? -24.671 -10.059 0.067 1.00 77.94 151 VAL A C 1
ATOM 1280 O O . VAL A 1 151 ? -25.875 -9.951 0.301 1.00 77.94 151 VAL A O 1
ATOM 1283 N N . ASP A 1 152 ? -23.919 -11.013 0.616 1.00 87.38 152 ASP A N 1
ATOM 1284 C CA . ASP A 1 152 ? -24.442 -11.942 1.616 1.00 87.38 152 ASP A CA 1
ATOM 1285 C C . ASP A 1 152 ? -24.628 -11.233 2.967 1.00 87.38 152 ASP A C 1
ATOM 1287 O O . ASP A 1 152 ? -23.774 -11.251 3.856 1.00 87.38 152 ASP A O 1
ATOM 1291 N N . TYR A 1 153 ? -25.778 -10.580 3.124 1.00 88.06 153 TYR A N 1
ATOM 1292 C CA . TYR A 1 153 ? -26.138 -9.900 4.366 1.00 88.06 153 TYR A CA 1
ATOM 1293 C C . TYR A 1 153 ? -26.338 -10.860 5.547 1.00 88.06 153 TYR A C 1
ATOM 1295 O O . TYR A 1 153 ? -26.296 -10.403 6.691 1.00 88.06 153 TYR A O 1
ATOM 1303 N N . GLN A 1 154 ? -26.553 -12.161 5.307 1.00 89.75 154 GLN A N 1
ATOM 1304 C CA . GLN A 1 154 ? -26.618 -13.147 6.385 1.00 89.75 154 GLN A CA 1
ATOM 1305 C C . GLN A 1 154 ? -25.213 -13.435 6.916 1.00 89.75 154 GLN A C 1
ATOM 1307 O O . GLN A 1 154 ? -25.002 -13.321 8.121 1.00 89.75 154 GLN A O 1
ATOM 1312 N N . GLY A 1 155 ? -24.242 -13.678 6.031 1.00 89.12 155 GLY A N 1
ATOM 1313 C CA . GLY A 1 155 ? -22.829 -13.790 6.407 1.00 89.12 155 GLY A CA 1
ATOM 1314 C C . GLY A 1 155 ? -22.316 -12.545 7.139 1.00 89.12 155 GLY A C 1
ATOM 1315 O O . GLY A 1 155 ? -21.641 -12.649 8.164 1.00 89.12 155 GLY A O 1
ATOM 1316 N N . PHE A 1 156 ? -22.731 -11.351 6.702 1.00 89.50 156 PHE A N 1
ATOM 1317 C CA . PHE A 1 156 ? -22.392 -10.108 7.398 1.00 89.50 156 PHE A CA 1
ATOM 1318 C C . PHE A 1 156 ? -23.012 -10.010 8.808 1.00 89.50 156 PHE A C 1
ATOM 1320 O O . PHE A 1 156 ? -22.382 -9.494 9.737 1.00 89.50 156 PHE A O 1
ATOM 1327 N N . ALA A 1 157 ? -24.232 -10.524 8.998 1.00 91.12 157 ALA A N 1
ATOM 1328 C CA . ALA A 1 157 ? -24.864 -10.592 10.314 1.00 91.12 157 ALA A CA 1
ATOM 1329 C C . ALA A 1 157 ? -24.151 -11.573 11.248 1.00 91.12 157 ALA A C 1
ATOM 1331 O O . ALA A 1 157 ? -23.913 -11.232 12.409 1.00 91.12 157 ALA A O 1
ATOM 1332 N N . ASP A 1 158 ? -23.783 -12.746 10.737 1.00 90.69 158 ASP A N 1
ATOM 1333 C CA . ASP A 1 158 ? -23.072 -13.776 11.492 1.00 90.69 158 ASP A CA 1
ATOM 1334 C C . ASP A 1 158 ? -21.699 -13.245 11.949 1.00 90.69 158 ASP A C 1
ATOM 1336 O O . ASP A 1 158 ? -21.377 -13.303 13.138 1.00 90.69 158 ASP A O 1
ATOM 1340 N N . TRP A 1 159 ? -20.956 -12.580 11.054 1.00 92.75 159 TRP A N 1
ATOM 1341 C CA . TRP A 1 159 ? -19.712 -11.871 11.387 1.00 92.75 159 TRP A CA 1
ATOM 1342 C C . TRP A 1 159 ? -19.898 -10.842 12.512 1.00 92.75 159 TRP A C 1
ATOM 1344 O O . TRP A 1 159 ? -19.132 -10.807 13.481 1.00 92.75 159 TRP A O 1
ATOM 1354 N N . TYR A 1 160 ? -20.942 -10.005 12.434 1.00 93.06 160 TYR A N 1
ATOM 1355 C CA . TYR A 1 160 ? -21.213 -9.024 13.488 1.00 93.06 160 TYR A CA 1
ATOM 1356 C C . TYR A 1 160 ? -21.467 -9.714 14.834 1.00 93.06 160 TYR A C 1
ATOM 1358 O O . TYR A 1 160 ? -20.990 -9.253 15.876 1.00 93.06 160 TYR A O 1
ATOM 1366 N N . GLN A 1 161 ? -22.215 -10.816 14.831 1.00 91.25 161 GLN A N 1
ATOM 1367 C CA . GLN A 1 161 ? -22.527 -11.560 16.046 1.00 91.25 161 GLN A CA 1
ATOM 1368 C C . GLN A 1 161 ? -21.277 -12.172 16.680 1.00 91.25 161 GLN A C 1
ATOM 1370 O O . GLN A 1 161 ? -21.126 -12.067 17.902 1.00 91.25 161 GLN A O 1
ATOM 1375 N N . GLU A 1 162 ? -20.361 -12.716 15.876 1.00 91.81 162 GLU A N 1
ATOM 1376 C CA . GLU A 1 162 ? -19.060 -13.214 16.339 1.00 91.81 162 GLU A CA 1
ATOM 1377 C C . GLU A 1 162 ? -18.231 -12.111 17.015 1.00 91.81 162 GLU A C 1
ATOM 1379 O O . GLU A 1 162 ? -17.642 -12.326 18.078 1.00 91.81 162 GLU A O 1
ATOM 1384 N N . LEU A 1 163 ? -18.255 -10.892 16.467 1.00 93.62 163 LEU A N 1
ATOM 1385 C CA . LEU A 1 163 ? -17.506 -9.749 17.000 1.00 93.62 163 LEU A CA 1
ATOM 1386 C C . LEU A 1 163 ? -18.245 -8.925 18.057 1.00 93.62 163 LEU A C 1
ATOM 1388 O O . LEU A 1 163 ? -17.655 -8.017 18.647 1.00 93.62 163 LEU A O 1
ATOM 1392 N N . SER A 1 164 ? -19.513 -9.222 18.345 1.00 92.44 164 SER A N 1
ATOM 1393 C CA . SER A 1 164 ? -20.345 -8.451 19.283 1.00 92.44 164 SER A CA 1
ATOM 1394 C C . SER A 1 164 ? -19.713 -8.305 20.676 1.00 92.44 164 SER A C 1
ATOM 1396 O O . SER A 1 164 ? -19.873 -7.277 21.340 1.00 92.44 164 SER A O 1
ATOM 1398 N N . LEU A 1 165 ? -18.940 -9.305 21.113 1.00 92.94 165 LEU A N 1
ATOM 1399 C CA . LEU A 1 165 ? -18.165 -9.245 22.351 1.00 92.94 165 LEU A CA 1
ATOM 1400 C C . LEU A 1 165 ? -16.982 -8.277 22.255 1.00 92.94 165 LEU A C 1
ATOM 1402 O O . LEU A 1 165 ? -16.758 -7.528 23.202 1.00 92.94 165 LEU A O 1
ATOM 1406 N N . THR A 1 166 ? -16.266 -8.246 21.131 1.00 95.88 166 THR A N 1
ATOM 1407 C CA . THR A 1 166 ? -15.146 -7.321 20.886 1.00 95.88 166 THR A CA 1
ATOM 1408 C C . THR A 1 166 ? -15.617 -5.869 20.945 1.00 95.88 166 THR A C 1
ATOM 1410 O O . THR A 1 166 ? -15.010 -5.059 21.641 1.00 95.88 166 THR A O 1
ATOM 1413 N N . TRP A 1 167 ? -16.756 -5.542 20.322 1.00 96.12 167 TRP A N 1
ATOM 1414 C CA . TRP A 1 167 ? -17.354 -4.201 20.408 1.00 96.12 167 TRP A CA 1
ATOM 1415 C C . TRP A 1 167 ? -17.642 -3.780 21.857 1.00 96.12 167 TRP A C 1
ATOM 1417 O O . TRP A 1 167 ? -17.320 -2.664 22.276 1.00 96.12 167 TRP A O 1
ATOM 1427 N N . ARG A 1 168 ? -18.226 -4.684 22.655 1.00 95.50 168 ARG A N 1
ATOM 1428 C CA . ARG A 1 168 ? -18.519 -4.434 24.078 1.00 95.50 168 ARG A CA 1
ATOM 1429 C C . ARG A 1 168 ? -17.251 -4.280 24.907 1.00 95.50 168 ARG A C 1
ATOM 1431 O O . ARG A 1 168 ? -17.191 -3.406 25.768 1.00 95.50 168 ARG A O 1
ATOM 1438 N N . ARG A 1 169 ? -16.261 -5.134 24.658 1.00 97.12 169 ARG A N 1
ATOM 1439 C CA . ARG A 1 169 ? -15.000 -5.164 25.392 1.00 97.12 169 ARG A CA 1
ATOM 1440 C C . ARG A 1 169 ? -14.178 -3.898 25.131 1.00 97.12 169 ARG A C 1
ATOM 1442 O O . ARG A 1 169 ? -13.733 -3.278 26.094 1.00 97.12 169 ARG A O 1
ATOM 1449 N N . LEU A 1 170 ? -14.140 -3.421 23.884 1.00 97.75 170 LEU A N 1
ATOM 1450 C CA . LEU A 1 170 ? -13.564 -2.122 23.532 1.00 97.75 170 LEU A CA 1
ATOM 1451 C C . LEU A 1 170 ? -14.191 -0.979 24.347 1.00 97.75 170 LEU A C 1
ATOM 1453 O O . LEU A 1 170 ? -13.467 -0.222 24.989 1.00 97.75 170 LEU A O 1
ATOM 1457 N N . ARG A 1 171 ? -15.530 -0.881 24.398 1.00 97.25 171 ARG A N 1
ATOM 1458 C CA . ARG A 1 171 ? -16.215 0.140 25.219 1.00 97.25 171 ARG A CA 1
ATOM 1459 C C . ARG A 1 171 ? -15.854 0.037 26.697 1.00 97.25 171 ARG A C 1
ATOM 1461 O O . ARG A 1 171 ? -15.550 1.051 27.312 1.00 97.25 171 ARG A O 1
ATOM 1468 N N . PHE A 1 172 ? -15.839 -1.176 27.247 1.00 97.50 172 PHE A N 1
ATOM 1469 C CA . PHE A 1 172 ? -15.446 -1.412 28.635 1.00 97.50 172 PHE A CA 1
ATOM 1470 C C . PHE A 1 172 ? -14.013 -0.935 28.921 1.00 97.50 172 PHE A C 1
ATOM 1472 O O . PHE A 1 172 ? -13.766 -0.300 29.947 1.00 97.50 172 PHE A O 1
ATOM 1479 N N . TYR A 1 173 ? -13.064 -1.195 28.018 1.00 98.12 173 TYR A N 1
ATOM 1480 C CA . TYR A 1 173 ? -11.691 -0.711 28.169 1.00 98.12 173 TYR A CA 1
ATOM 1481 C C . TYR A 1 173 ? -11.581 0.808 28.041 1.00 98.12 173 TYR A C 1
ATOM 1483 O O . TYR A 1 173 ? -10.831 1.420 28.800 1.00 98.12 173 TYR A O 1
ATOM 1491 N N . CYS A 1 174 ? -12.378 1.437 27.175 1.00 97.50 174 CYS A N 1
ATOM 1492 C CA . CYS A 1 174 ? -12.494 2.893 27.149 1.00 97.50 174 CYS A CA 1
ATOM 1493 C C . CYS A 1 174 ? -13.043 3.451 28.474 1.00 97.50 174 CYS A C 1
ATOM 1495 O O . CYS A 1 174 ? -12.470 4.388 29.022 1.00 97.50 174 CYS A O 1
ATOM 1497 N N . ASP A 1 175 ? -14.107 2.852 29.017 1.00 96.44 175 ASP A N 1
ATOM 1498 C CA . ASP A 1 175 ? -14.768 3.304 30.251 1.00 96.44 175 ASP A CA 1
ATOM 1499 C C . ASP A 1 175 ? -13.886 3.109 31.500 1.00 96.44 175 ASP A C 1
ATOM 1501 O O . ASP A 1 175 ? -13.987 3.860 32.470 1.00 96.44 175 ASP A O 1
ATOM 1505 N N . THR A 1 176 ? -12.993 2.116 31.475 1.00 97.12 176 THR A N 1
ATOM 1506 C CA . THR A 1 176 ? -12.019 1.836 32.547 1.00 97.12 176 THR A CA 1
ATOM 1507 C C . THR A 1 176 ? -10.655 2.493 32.322 1.00 97.12 176 THR A C 1
ATOM 1509 O O . THR A 1 176 ? -9.730 2.269 33.103 1.00 97.12 176 THR A O 1
ATOM 1512 N N . ASN A 1 177 ? -10.529 3.326 31.283 1.00 96.25 177 ASN A N 1
ATOM 1513 C CA . ASN A 1 177 ? -9.300 4.005 30.874 1.00 96.25 177 ASN A CA 1
ATOM 1514 C C . ASN A 1 177 ? -8.096 3.062 30.654 1.00 96.25 177 ASN A C 1
ATOM 1516 O O . ASN A 1 177 ? -6.948 3.410 30.936 1.00 96.25 177 ASN A O 1
ATOM 1520 N N . ASN A 1 178 ? -8.354 1.849 30.160 1.00 97.75 178 ASN A N 1
ATOM 1521 C CA . ASN A 1 178 ? -7.328 0.868 29.827 1.00 97.75 178 ASN A CA 1
ATOM 1522 C C . ASN A 1 178 ? -6.914 1.014 28.355 1.00 97.75 178 ASN A C 1
ATOM 1524 O O . ASN A 1 178 ? -7.429 0.323 27.475 1.00 97.75 178 ASN A O 1
ATOM 1528 N N . ALA A 1 179 ? -5.992 1.942 28.091 1.00 97.94 179 ALA A N 1
ATOM 1529 C CA . ALA A 1 179 ? -5.572 2.289 26.734 1.00 97.94 179 ALA A CA 1
ATOM 1530 C C . ALA A 1 179 ? -4.901 1.132 25.978 1.00 97.94 179 ALA A C 1
ATOM 1532 O O . ALA A 1 179 ? -5.116 1.005 24.777 1.00 97.94 179 ALA A O 1
ATOM 1533 N N . GLU A 1 180 ? -4.128 0.285 26.663 1.00 97.81 180 GLU A N 1
ATOM 1534 C CA . GLU A 1 180 ? -3.461 -0.877 26.058 1.00 97.81 180 GLU A CA 1
ATOM 1535 C C . GLU A 1 180 ? -4.490 -1.872 25.518 1.00 97.81 180 GLU A C 1
ATOM 1537 O O . GLU A 1 180 ? -4.497 -2.190 24.333 1.00 97.81 180 GLU A O 1
ATOM 1542 N N . GLN A 1 181 ? -5.432 -2.288 26.365 1.00 98.12 181 GLN A N 1
ATOM 1543 C CA . GLN A 1 181 ? -6.448 -3.256 25.958 1.00 98.12 181 GLN A CA 1
ATOM 1544 C C . GLN A 1 181 ? -7.453 -2.668 24.954 1.00 98.12 181 GLN A C 1
ATOM 1546 O O . GLN A 1 181 ? -7.894 -3.364 24.041 1.00 98.12 181 GLN A O 1
ATOM 1551 N N . ALA A 1 182 ? -7.785 -1.376 25.072 1.00 98.06 182 ALA A N 1
ATOM 1552 C CA . ALA A 1 182 ? -8.592 -0.685 24.066 1.00 98.06 182 ALA A CA 1
ATOM 1553 C C . ALA A 1 182 ? -7.885 -0.644 22.701 1.00 98.06 182 ALA A C 1
ATOM 1555 O O . ALA A 1 182 ? -8.535 -0.799 21.669 1.00 98.06 182 ALA A O 1
ATOM 1556 N N . PHE A 1 183 ? -6.564 -0.455 22.686 1.00 98.12 183 PHE A N 1
ATOM 1557 C CA . PHE A 1 183 ? -5.775 -0.451 21.459 1.00 98.12 183 PHE A CA 1
ATOM 1558 C C . PHE A 1 183 ? -5.743 -1.828 20.790 1.00 98.12 183 PHE A C 1
ATOM 1560 O O . PHE A 1 183 ? -5.970 -1.910 19.582 1.00 98.12 183 PHE A O 1
ATOM 1567 N N . ASP A 1 184 ? -5.524 -2.898 21.557 1.00 97.31 184 ASP A N 1
ATOM 1568 C CA . ASP A 1 184 ? -5.481 -4.270 21.036 1.00 97.31 184 ASP A CA 1
ATOM 1569 C C . ASP A 1 184 ? -6.814 -4.672 20.384 1.00 97.31 184 ASP A C 1
ATOM 1571 O O . ASP A 1 184 ? -6.844 -5.129 19.235 1.00 97.31 184 ASP A O 1
ATOM 1575 N N . ASP A 1 185 ? -7.934 -4.430 21.076 1.00 97.75 185 ASP A N 1
ATOM 1576 C CA . ASP A 1 185 ? -9.270 -4.715 20.545 1.00 97.75 185 ASP A CA 1
ATOM 1577 C C . ASP A 1 185 ? -9.604 -3.853 19.329 1.00 97.75 185 ASP A C 1
ATOM 1579 O O . ASP A 1 185 ? -10.174 -4.348 18.355 1.00 97.75 185 ASP A O 1
ATOM 1583 N N . ALA A 1 186 ? -9.231 -2.572 19.354 1.00 97.19 186 ALA A N 1
ATOM 1584 C CA . ALA A 1 186 ? -9.422 -1.692 18.212 1.00 97.19 186 ALA A CA 1
ATOM 1585 C C . ALA A 1 186 ? -8.585 -2.122 17.001 1.00 97.19 186 ALA A C 1
ATOM 1587 O O . ALA A 1 186 ? -9.068 -2.015 15.876 1.00 97.19 186 ALA A O 1
ATOM 1588 N N . CYS A 1 187 ? -7.368 -2.639 17.203 1.00 96.81 187 CYS A N 1
ATOM 1589 C CA . CYS A 1 187 ? -6.540 -3.186 16.129 1.00 96.81 187 CYS A CA 1
ATOM 1590 C C . CYS A 1 187 ? -7.190 -4.397 15.471 1.00 96.81 187 CYS A C 1
ATOM 1592 O O . CYS A 1 187 ? -7.293 -4.446 14.243 1.00 96.81 187 CYS A O 1
ATOM 1594 N N . TYR A 1 188 ? -7.655 -5.348 16.281 1.00 96.31 188 TYR A N 1
ATOM 1595 C CA . TYR A 1 188 ? -8.366 -6.515 15.774 1.00 96.31 188 TYR A CA 1
ATOM 1596 C C . TYR A 1 188 ? -9.619 -6.095 14.997 1.00 96.31 188 TYR A C 1
ATOM 1598 O O . TYR A 1 188 ? -9.793 -6.466 13.838 1.00 96.31 188 TYR A O 1
ATOM 1606 N N . LEU A 1 189 ? -10.437 -5.225 15.587 1.00 95.44 189 LEU A N 1
ATOM 1607 C CA . LEU A 1 189 ? -11.691 -4.786 14.989 1.00 95.44 189 LEU A CA 1
ATOM 1608 C C . LEU A 1 189 ? -11.500 -3.962 13.710 1.00 95.44 189 LEU A C 1
ATOM 1610 O O . LEU A 1 189 ? -12.242 -4.128 12.746 1.00 95.4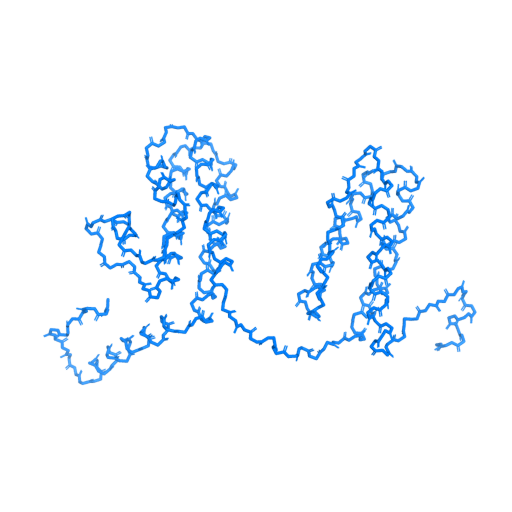4 189 LEU A O 1
ATOM 1614 N N . GLN A 1 190 ? -10.482 -3.100 13.669 1.00 95.19 190 GLN A N 1
ATOM 1615 C CA . GLN A 1 190 ? -10.110 -2.349 12.472 1.00 95.19 190 GLN A CA 1
ATOM 1616 C C . GLN A 1 190 ? -9.756 -3.278 11.307 1.00 95.19 190 GLN A C 1
ATOM 1618 O O . GLN A 1 190 ? -10.125 -2.983 10.169 1.00 95.19 190 GLN A O 1
ATOM 1623 N N . ASN A 1 191 ? -9.039 -4.372 11.578 1.00 92.56 191 ASN A N 1
ATOM 1624 C CA . ASN A 1 191 ? -8.679 -5.356 10.564 1.00 92.56 191 ASN A CA 1
ATOM 1625 C C . ASN A 1 191 ? -9.920 -6.082 10.025 1.00 92.56 191 ASN A C 1
ATOM 1627 O O . ASN A 1 191 ? -10.094 -6.173 8.813 1.00 92.56 191 ASN A O 1
ATOM 1631 N N . GLU A 1 192 ? -10.817 -6.515 10.911 1.00 92.94 192 GLU A N 1
ATOM 1632 C CA . GLU A 1 192 ? -12.084 -7.150 10.532 1.00 92.94 192 GLU A CA 1
ATOM 1633 C C . GLU A 1 192 ? -12.968 -6.227 9.678 1.00 92.94 192 GLU A C 1
ATOM 1635 O O . GLU A 1 192 ? -13.506 -6.639 8.652 1.00 92.94 192 GLU A O 1
ATOM 1640 N N . LEU A 1 193 ? -13.054 -4.942 10.036 1.00 91.44 193 LEU A N 1
ATOM 1641 C CA . LEU A 1 193 ? -13.783 -3.939 9.252 1.00 91.44 193 LEU A CA 1
ATOM 1642 C C . LEU A 1 193 ? -13.219 -3.768 7.831 1.00 91.44 193 LEU A C 1
ATOM 1644 O O . LEU A 1 193 ? -13.985 -3.543 6.894 1.00 91.44 193 LEU A O 1
ATOM 1648 N N . ILE A 1 194 ? -11.895 -3.860 7.660 1.00 89.00 194 ILE A N 1
ATOM 1649 C CA . ILE A 1 194 ? -11.248 -3.803 6.339 1.00 89.00 194 ILE A CA 1
ATOM 1650 C C . ILE A 1 194 ? -11.611 -5.045 5.514 1.00 89.00 194 ILE A C 1
ATOM 1652 O O . ILE A 1 194 ? -11.962 -4.903 4.346 1.00 89.00 194 ILE A O 1
ATOM 1656 N N . LEU A 1 195 ? -11.580 -6.237 6.120 1.00 85.94 195 LEU A N 1
ATOM 1657 C CA . LEU A 1 195 ? -11.931 -7.489 5.442 1.00 85.94 195 LEU A CA 1
ATOM 1658 C C . LEU A 1 195 ? -13.382 -7.483 4.956 1.00 85.94 195 LEU A C 1
ATOM 1660 O O . LEU A 1 195 ? -13.638 -7.756 3.788 1.00 85.94 195 LEU A O 1
ATOM 1664 N N . VAL A 1 196 ? -14.321 -7.089 5.817 1.00 85.62 196 VAL A N 1
ATOM 1665 C CA . VAL A 1 196 ? -15.745 -7.028 5.461 1.00 85.62 196 VAL A CA 1
ATOM 1666 C C . VAL A 1 196 ? -16.022 -5.996 4.376 1.00 85.62 196 VAL A C 1
ATOM 1668 O O . VAL A 1 196 ? -16.832 -6.242 3.483 1.00 85.62 196 VAL A O 1
ATOM 1671 N N . LYS A 1 197 ? -15.352 -4.838 4.421 1.00 82.94 197 LYS A N 1
ATOM 1672 C CA . LYS A 1 197 ? -15.451 -3.843 3.347 1.00 82.94 197 LYS A CA 1
ATOM 1673 C C . LYS A 1 197 ? -15.111 -4.466 1.988 1.00 82.94 197 LYS A C 1
ATOM 1675 O O . LYS A 1 197 ? -15.821 -4.218 1.015 1.00 82.94 197 LYS A O 1
ATOM 1680 N N . ASP A 1 198 ? -14.043 -5.257 1.934 1.00 76.88 198 ASP A N 1
ATOM 1681 C CA . ASP A 1 198 ? -13.574 -5.889 0.701 1.00 76.88 198 ASP A CA 1
ATOM 1682 C C . ASP A 1 198 ? -14.456 -7.083 0.280 1.00 76.88 198 ASP A C 1
ATOM 1684 O O . ASP A 1 198 ? -14.715 -7.255 -0.911 1.00 76.88 198 ASP A O 1
ATOM 1688 N N . GLU A 1 199 ? -14.940 -7.889 1.231 1.00 78.94 199 GLU A N 1
ATOM 1689 C CA . GLU A 1 199 ? -15.726 -9.107 0.973 1.00 78.94 199 GLU A CA 1
ATOM 1690 C C . GLU A 1 199 ? -17.190 -8.827 0.618 1.00 78.94 199 GLU A C 1
ATOM 1692 O O . GLU A 1 199 ? -17.745 -9.471 -0.270 1.00 78.94 199 GLU A O 1
ATOM 1697 N N . TYR A 1 200 ? -17.808 -7.844 1.269 1.00 76.31 200 TYR A N 1
ATOM 1698 C CA . TYR A 1 200 ? -19.234 -7.546 1.119 1.00 76.31 200 TYR A CA 1
ATOM 1699 C C . TYR A 1 200 ? -19.491 -6.293 0.274 1.00 76.31 200 TYR A C 1
ATOM 1701 O O . TYR A 1 200 ? -20.639 -5.900 0.092 1.00 76.31 200 TYR A O 1
ATOM 1709 N N . GLY A 1 201 ? -18.444 -5.631 -0.236 1.00 67.81 201 GLY A N 1
ATOM 1710 C CA . GLY A 1 201 ? -18.576 -4.438 -1.084 1.00 67.81 201 GLY A CA 1
ATOM 1711 C C . GLY A 1 201 ? -19.294 -3.267 -0.403 1.00 67.81 201 GLY A C 1
ATOM 1712 O O . GLY A 1 201 ? -19.789 -2.361 -1.073 1.00 67.81 201 GLY A O 1
ATOM 1713 N N . ILE A 1 202 ? -19.380 -3.287 0.929 1.00 69.94 202 ILE A N 1
ATOM 1714 C CA . ILE A 1 202 ? -20.031 -2.242 1.709 1.00 69.94 202 ILE A CA 1
ATOM 1715 C C . ILE A 1 202 ? -19.068 -1.065 1.730 1.00 69.94 202 ILE A C 1
ATOM 1717 O O . ILE A 1 202 ? -17.962 -1.177 2.261 1.00 69.94 202 ILE A O 1
ATOM 1721 N N . GLU A 1 203 ? -19.479 0.073 1.164 1.00 66.69 203 GLU A N 1
ATOM 1722 C CA . GLU A 1 203 ? -18.723 1.326 1.234 1.00 66.69 203 GLU A CA 1
ATOM 1723 C C . GLU A 1 203 ? -18.752 1.879 2.659 1.00 66.69 203 GLU A C 1
ATOM 1725 O O . GLU A 1 203 ? -19.375 2.888 2.995 1.00 66.69 203 GLU A O 1
ATOM 1730 N N . ILE A 1 204 ? -18.026 1.195 3.535 1.00 59.88 204 ILE A N 1
ATOM 1731 C CA . ILE A 1 204 ? -17.638 1.705 4.826 1.00 59.88 204 ILE A CA 1
ATOM 1732 C C . ILE A 1 204 ? -16.492 2.692 4.544 1.00 59.88 204 ILE A C 1
ATOM 1734 O O . ILE A 1 204 ? -15.328 2.485 4.887 1.00 59.88 204 ILE A O 1
ATOM 1738 N N . ASP A 1 205 ? -16.816 3.835 3.941 1.00 53.69 205 ASP A N 1
ATOM 1739 C CA . ASP A 1 205 ? -15.914 4.993 3.769 1.00 53.69 205 ASP A CA 1
ATOM 1740 C C . ASP A 1 205 ? -15.504 5.627 5.110 1.00 53.69 205 ASP A C 1
ATOM 1742 O O . ASP A 1 205 ? -14.883 6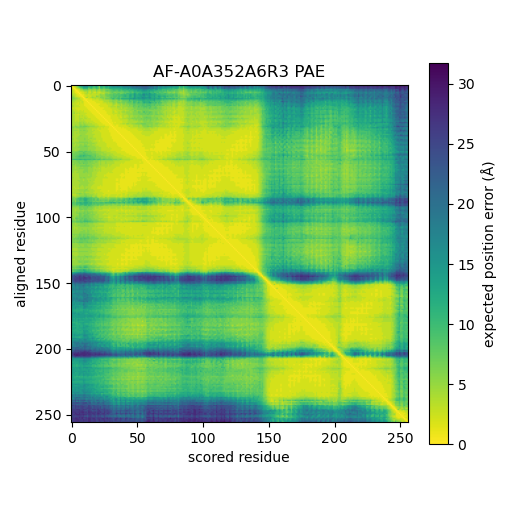.683 5.199 1.00 53.69 205 ASP A O 1
ATOM 1746 N N . LYS A 1 206 ? -15.875 4.942 6.187 1.00 64.19 206 LYS A N 1
ATOM 1747 C CA . LYS A 1 206 ? -15.745 5.290 7.580 1.00 64.19 206 LYS A CA 1
ATOM 1748 C C . LYS A 1 206 ? -15.064 4.179 8.387 1.00 64.19 206 LYS A C 1
ATOM 1750 O O . LYS A 1 206 ? -15.047 4.318 9.598 1.00 64.19 206 LYS A O 1
ATOM 1755 N N . VAL A 1 207 ? -14.463 3.135 7.788 1.00 78.62 207 VAL A N 1
ATOM 1756 C CA . VAL A 1 207 ? -13.820 2.040 8.566 1.00 78.62 207 VAL A CA 1
ATOM 1757 C C . VAL A 1 207 ? -12.725 2.530 9.505 1.00 78.62 207 VAL A C 1
ATOM 1759 O O . VAL A 1 207 ? -12.266 1.748 10.320 1.00 78.62 207 VAL A O 1
ATOM 1762 N N . ASP A 1 208 ? -12.288 3.783 9.385 1.00 90.38 208 ASP A N 1
ATOM 1763 C CA . ASP A 1 208 ? -11.323 4.397 10.281 1.00 90.38 208 ASP A CA 1
ATOM 1764 C C . ASP A 1 208 ? -11.836 4.449 11.732 1.00 90.38 208 ASP A C 1
ATOM 1766 O O . ASP A 1 208 ? -12.559 5.367 12.136 1.00 90.38 208 ASP A O 1
ATOM 1770 N N . LEU A 1 209 ? -11.482 3.413 12.489 1.00 94.56 209 LEU A N 1
ATOM 1771 C CA . LEU A 1 209 ? -11.630 3.299 13.932 1.00 94.56 209 LEU A CA 1
ATOM 1772 C C . LEU A 1 209 ? -10.341 3.767 14.616 1.00 94.56 209 LEU A C 1
ATOM 1774 O O . LEU A 1 209 ? -10.386 4.612 15.510 1.00 94.56 209 LEU A O 1
ATOM 1778 N N . LEU A 1 210 ? -9.192 3.242 14.178 1.00 95.38 210 LEU A N 1
ATOM 1779 C CA . LEU A 1 210 ? -7.899 3.497 14.819 1.00 95.38 210 LEU A CA 1
ATOM 1780 C C . LEU A 1 210 ? -7.397 4.938 14.656 1.00 95.38 210 LEU A C 1
ATOM 1782 O O . LEU A 1 210 ? -6.650 5.402 15.513 1.00 95.38 210 LEU A O 1
ATOM 1786 N N . GLY A 1 211 ? -7.818 5.680 13.630 1.00 94.12 211 GLY A N 1
ATOM 1787 C CA . GLY A 1 21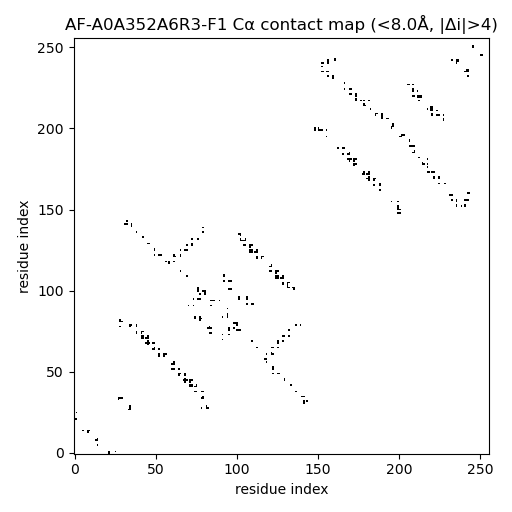1 ? -7.487 7.100 13.475 1.00 94.12 211 GLY A CA 1
ATOM 1788 C C . GLY A 1 211 ? -8.060 7.993 14.580 1.00 94.12 211 GLY A C 1
ATOM 1789 O O . GLY A 1 211 ? -7.596 9.116 14.762 1.00 94.12 211 GLY A O 1
ATOM 1790 N N . TYR A 1 212 ? -9.023 7.482 15.355 1.00 95.75 212 TYR A N 1
ATOM 1791 C CA . TYR A 1 212 ? -9.611 8.149 16.519 1.00 95.75 212 TYR A CA 1
ATOM 1792 C C . TYR A 1 212 ? -9.003 7.679 17.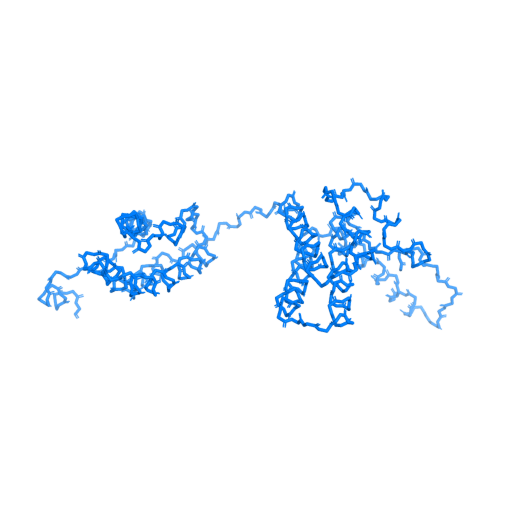850 1.00 95.75 212 TYR A C 1
ATOM 1794 O O . TYR A 1 212 ? -9.455 8.109 18.913 1.00 95.75 212 TYR A O 1
ATOM 1802 N N . PHE A 1 213 ? -8.002 6.794 17.824 1.00 97.50 213 PHE A N 1
ATOM 1803 C CA . PHE A 1 213 ? -7.314 6.355 19.032 1.00 97.50 213 PHE A CA 1
ATOM 1804 C C . PHE A 1 213 ? -6.443 7.475 19.607 1.00 97.50 213 PHE A C 1
ATOM 1806 O O . PHE A 1 213 ? -5.554 8.002 18.938 1.00 97.50 213 PHE A O 1
ATOM 1813 N N . ASN A 1 214 ? -6.646 7.777 20.886 1.00 97.06 214 ASN A N 1
ATOM 1814 C CA . ASN A 1 214 ? -5.723 8.567 21.684 1.00 97.06 214 ASN A CA 1
ATOM 1815 C C . ASN A 1 214 ? -5.551 7.881 23.042 1.00 97.06 214 ASN A C 1
ATOM 1817 O O . ASN A 1 214 ? -6.512 7.755 23.795 1.00 97.06 214 ASN A O 1
ATOM 1821 N N . ALA A 1 215 ? -4.329 7.457 23.367 1.00 97.12 215 ALA A N 1
ATOM 1822 C CA . ALA A 1 215 ? -4.038 6.779 24.629 1.00 97.12 215 ALA A CA 1
ATOM 1823 C C . ALA A 1 215 ? -4.310 7.657 25.867 1.00 97.12 215 ALA A C 1
ATOM 1825 O O . ALA A 1 215 ? -4.525 7.127 26.953 1.00 97.12 215 ALA A O 1
ATOM 1826 N N . GLU A 1 216 ? -4.311 8.983 25.704 1.00 97.19 216 GLU A N 1
ATOM 1827 C CA . GLU A 1 216 ? -4.628 9.948 26.764 1.00 97.19 216 GLU A CA 1
ATOM 1828 C C . GLU A 1 216 ? -6.125 10.293 26.827 1.00 97.19 216 GLU A C 1
ATOM 1830 O O . GLU A 1 216 ? -6.584 10.845 27.825 1.00 97.19 216 GLU A O 1
ATOM 1835 N N . ASP A 1 217 ? -6.887 9.980 25.775 1.00 97.12 217 ASP A N 1
ATOM 1836 C CA . ASP A 1 217 ? -8.316 10.277 25.680 1.00 97.12 217 ASP A CA 1
ATOM 1837 C C . ASP A 1 217 ? -9.048 9.242 24.810 1.00 97.12 217 ASP A C 1
ATOM 1839 O O . ASP A 1 217 ? -9.211 9.393 23.594 1.00 97.12 217 ASP A O 1
ATOM 1843 N N . LEU A 1 218 ? -9.536 8.181 25.455 1.00 98.00 218 LEU A N 1
ATOM 1844 C CA . LEU A 1 218 ? -10.256 7.094 24.789 1.00 98.00 218 LEU A CA 1
ATOM 1845 C C . LEU A 1 218 ? -11.698 7.462 24.395 1.00 98.00 218 LEU A C 1
ATOM 1847 O O . LEU A 1 218 ? -12.397 6.640 23.799 1.00 98.00 218 LEU A O 1
ATOM 1851 N N . THR A 1 219 ? -12.175 8.676 24.692 1.00 97.69 219 THR A N 1
ATOM 1852 C CA . THR A 1 219 ? -13.563 9.062 24.390 1.00 97.69 219 THR A CA 1
ATOM 1853 C C . THR A 1 219 ? -13.839 9.100 22.886 1.00 97.69 219 THR A C 1
ATOM 1855 O O . THR A 1 219 ? -14.918 8.689 22.446 1.00 97.69 219 THR A O 1
ATOM 1858 N N . TYR A 1 220 ? -12.857 9.519 22.082 1.00 96.50 220 TYR A N 1
ATOM 1859 C CA . TYR A 1 220 ? -12.984 9.608 20.627 1.00 96.50 220 TYR A CA 1
ATOM 1860 C C . TYR A 1 220 ? -13.134 8.236 19.975 1.00 96.50 220 TYR A C 1
ATOM 1862 O O . TYR A 1 220 ? -14.070 8.033 19.199 1.00 96.50 220 TYR A O 1
ATOM 1870 N N . ILE A 1 221 ? -12.270 7.278 20.322 1.00 97.44 221 ILE A N 1
ATOM 1871 C CA . ILE A 1 221 ? -12.356 5.922 19.772 1.00 97.44 221 ILE A CA 1
ATOM 1872 C C . ILE A 1 221 ? -13.605 5.189 20.260 1.00 97.44 221 ILE A C 1
ATOM 1874 O O . ILE A 1 221 ? -14.243 4.493 19.475 1.00 97.44 221 ILE A O 1
ATOM 1878 N N . ARG A 1 222 ? -14.018 5.402 21.516 1.00 97.69 222 ARG A N 1
ATOM 1879 C CA . ARG A 1 222 ? -15.263 4.845 22.059 1.00 97.69 222 ARG A CA 1
ATOM 1880 C C . ARG A 1 222 ? -16.470 5.297 21.242 1.00 97.69 222 ARG A C 1
ATOM 1882 O O . ARG A 1 222 ? -17.251 4.466 20.784 1.00 97.69 222 ARG A O 1
ATOM 1889 N N . LYS A 1 223 ? -16.597 6.611 21.030 1.00 96.62 223 LYS A N 1
ATOM 1890 C CA . LYS A 1 223 ? -17.669 7.192 20.216 1.00 96.62 223 LYS A CA 1
ATOM 1891 C C . LYS A 1 223 ? -17.609 6.667 18.784 1.00 96.62 223 LYS A C 1
ATOM 1893 O O . LYS A 1 223 ? -18.634 6.311 18.212 1.00 96.62 223 LYS A O 1
ATOM 1898 N N . ARG A 1 224 ? -16.406 6.581 18.212 1.00 95.31 224 ARG A N 1
ATOM 1899 C CA . ARG A 1 224 ? -16.225 6.062 16.858 1.00 95.31 224 ARG A CA 1
ATOM 1900 C C . ARG A 1 224 ? -16.651 4.600 16.734 1.00 95.31 224 ARG A C 1
ATOM 1902 O O . ARG A 1 224 ? -17.296 4.240 15.754 1.00 95.31 224 ARG A O 1
ATOM 1909 N N . ALA A 1 225 ? -16.335 3.777 17.727 1.00 95.38 225 ALA A N 1
ATOM 1910 C CA . ALA A 1 225 ? -16.765 2.388 17.771 1.00 95.38 225 ALA A CA 1
ATOM 1911 C C . ALA A 1 225 ? -18.296 2.271 17.814 1.00 95.38 225 ALA A C 1
ATOM 1913 O O . ALA A 1 225 ? -18.860 1.459 17.091 1.00 95.38 225 ALA A O 1
ATOM 1914 N N . GLU A 1 226 ? -18.978 3.110 18.600 1.00 95.12 226 GLU A N 1
ATOM 1915 C CA . GLU A 1 226 ? -20.448 3.155 18.639 1.00 95.12 226 GLU A CA 1
ATOM 1916 C C . GLU A 1 226 ? -21.047 3.552 17.281 1.00 95.12 226 GLU A C 1
ATOM 1918 O O . GLU A 1 226 ? -21.963 2.890 16.797 1.00 95.12 226 GLU A O 1
ATOM 1923 N N . GLU A 1 227 ? -20.501 4.584 16.629 1.00 93.44 227 GLU A N 1
ATOM 1924 C CA . GLU A 1 227 ? -20.938 5.015 15.293 1.00 93.44 227 GLU A CA 1
ATOM 1925 C C . GLU A 1 227 ? -20.796 3.900 14.245 1.00 93.44 227 GLU A C 1
ATOM 1927 O O . GLU A 1 227 ? -21.686 3.713 13.411 1.00 93.44 227 GLU A O 1
ATOM 1932 N N . LEU A 1 228 ? -19.683 3.161 14.277 1.00 92.75 228 LEU A N 1
ATOM 1933 C CA . LEU A 1 228 ? -19.421 2.075 13.333 1.00 92.75 228 LEU A CA 1
ATOM 1934 C C . LEU A 1 228 ? -20.279 0.846 13.610 1.00 92.75 228 LEU A C 1
ATOM 1936 O O . LEU A 1 228 ? -20.831 0.281 12.668 1.00 92.75 228 LEU A O 1
ATOM 1940 N N . GLU A 1 229 ? -20.445 0.468 14.877 1.00 93.62 229 GLU A N 1
ATOM 1941 C CA . GLU A 1 229 ? -21.314 -0.647 15.250 1.00 93.62 229 GLU A CA 1
ATOM 1942 C C . GLU A 1 229 ? -22.766 -0.372 14.837 1.00 93.62 229 GLU A C 1
ATOM 1944 O O . GLU A 1 229 ? -23.422 -1.230 14.248 1.00 93.62 229 GLU A O 1
ATOM 1949 N N . MET A 1 230 ? -23.257 0.849 15.076 1.00 91.69 230 MET A N 1
ATOM 1950 C CA . MET A 1 230 ? -24.589 1.262 14.632 1.00 91.69 230 MET A CA 1
ATOM 1951 C C . MET A 1 230 ? -24.728 1.194 13.112 1.00 91.69 230 MET A C 1
ATOM 1953 O O . MET A 1 230 ? -25.722 0.670 12.618 1.00 91.69 230 MET A O 1
ATOM 1957 N N . TYR A 1 231 ? -23.732 1.678 12.365 1.00 90.69 231 TYR A N 1
ATOM 1958 C CA . TYR A 1 231 ? -23.757 1.604 10.907 1.00 90.69 231 TYR A CA 1
ATOM 1959 C C . TYR A 1 231 ? -23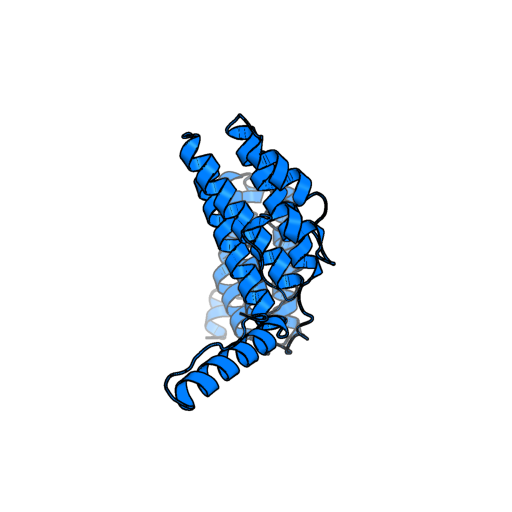.819 0.154 10.408 1.00 90.69 231 TYR A C 1
ATOM 1961 O O . TYR A 1 231 ? -24.636 -0.149 9.541 1.00 90.69 231 TYR A O 1
ATOM 1969 N N . VAL A 1 232 ? -23.003 -0.743 10.973 1.00 90.50 232 VAL A N 1
ATOM 1970 C CA . VAL A 1 232 ? -23.014 -2.183 10.662 1.00 90.50 232 VAL A CA 1
ATOM 1971 C C . VAL A 1 232 ? -24.411 -2.768 10.875 1.00 90.50 232 VAL A C 1
ATOM 1973 O O . VAL A 1 232 ? -24.980 -3.354 9.955 1.00 90.50 232 VAL A O 1
ATOM 1976 N N . ILE A 1 233 ? -24.992 -2.544 12.056 1.00 91.25 233 ILE A N 1
ATOM 1977 C CA . ILE A 1 233 ? -26.333 -3.029 12.405 1.00 91.25 233 ILE A CA 1
ATOM 1978 C C . ILE A 1 233 ? -27.378 -2.504 11.415 1.00 91.25 233 ILE A C 1
ATOM 1980 O O . ILE A 1 233 ? -28.187 -3.274 10.903 1.00 91.25 233 ILE A O 1
ATOM 1984 N N . GLU A 1 234 ? -27.343 -1.206 11.106 1.00 89.94 234 GLU A N 1
ATOM 1985 C CA . GLU A 1 234 ? -28.278 -0.595 10.165 1.00 89.94 234 GLU A CA 1
ATOM 1986 C C . GLU A 1 234 ? -28.172 -1.187 8.757 1.00 89.94 234 GLU A C 1
ATOM 1988 O O . GLU A 1 234 ? -29.197 -1.348 8.098 1.00 89.94 234 GLU A O 1
ATOM 1993 N N . GLN A 1 235 ? -26.963 -1.484 8.270 1.00 87.94 235 GLN A N 1
ATOM 1994 C CA . GLN A 1 235 ? -26.782 -2.089 6.947 1.00 87.94 235 GLN A CA 1
ATOM 1995 C C . GLN A 1 235 ? -27.350 -3.510 6.889 1.00 87.94 235 GLN A C 1
ATOM 1997 O O . GLN A 1 235 ? -27.995 -3.861 5.903 1.00 87.94 235 GLN A O 1
ATOM 2002 N N . ILE A 1 236 ? -27.166 -4.301 7.948 1.00 89.81 236 ILE A N 1
ATOM 2003 C CA . ILE A 1 236 ? -27.733 -5.652 8.058 1.00 89.81 236 ILE A CA 1
ATOM 2004 C C . ILE A 1 236 ? -29.270 -5.582 8.066 1.00 89.81 236 ILE A C 1
ATOM 2006 O O . ILE A 1 236 ? -29.940 -6.222 7.253 1.00 89.81 236 ILE A O 1
ATOM 2010 N N . GLU A 1 237 ? -29.841 -4.751 8.944 1.00 90.19 237 GLU A N 1
ATOM 2011 C CA . GLU A 1 237 ? -31.292 -4.668 9.144 1.00 90.19 237 GLU A CA 1
ATOM 2012 C C . GLU A 1 237 ? -32.028 -4.051 7.941 1.00 90.19 237 GLU A C 1
ATOM 2014 O O . GLU A 1 237 ? -33.107 -4.525 7.571 1.00 90.19 237 GLU A O 1
ATOM 2019 N N . LYS A 1 238 ? -31.452 -3.033 7.276 1.00 88.50 238 LYS A N 1
ATOM 2020 C CA . LYS A 1 238 ? -32.036 -2.412 6.065 1.00 88.50 238 LYS A CA 1
ATOM 2021 C C . LYS A 1 238 ? -32.175 -3.394 4.903 1.00 88.50 238 LYS A C 1
ATOM 2023 O O . LYS A 1 238 ? -33.064 -3.211 4.075 1.00 88.50 238 LYS A O 1
ATOM 2028 N N . ASN A 1 239 ? -31.345 -4.433 4.866 1.00 86.44 239 ASN A N 1
ATOM 2029 C CA . ASN A 1 239 ? -31.382 -5.475 3.842 1.00 86.44 239 ASN A CA 1
ATOM 2030 C C . ASN A 1 239 ? -32.161 -6.725 4.289 1.00 86.44 239 ASN A C 1
ATOM 2032 O O . ASN A 1 239 ? -32.066 -7.783 3.676 1.00 86.44 239 ASN A O 1
ATOM 2036 N N . GLY A 1 240 ? -32.987 -6.595 5.334 1.00 84.81 240 GLY A N 1
ATOM 2037 C CA . GLY A 1 240 ? -33.977 -7.601 5.722 1.00 84.81 240 GLY A CA 1
ATOM 2038 C C . GLY A 1 240 ? -33.445 -8.736 6.597 1.00 84.81 240 GLY A C 1
ATOM 2039 O O . GLY A 1 240 ? -34.221 -9.624 6.958 1.00 84.81 240 GLY A O 1
ATOM 2040 N N . VAL A 1 241 ? -32.167 -8.702 6.983 1.00 88.50 241 VAL A N 1
ATOM 2041 C CA . VAL A 1 241 ? -31.570 -9.693 7.883 1.00 88.50 241 VAL A CA 1
ATOM 2042 C C . VAL A 1 241 ? -31.767 -9.266 9.333 1.00 88.50 241 VAL A C 1
ATOM 2044 O O . VAL A 1 241 ? -31.551 -8.115 9.709 1.00 88.50 241 VAL A O 1
ATOM 2047 N N . LYS A 1 242 ? -32.211 -10.201 10.176 1.00 84.38 242 LYS A N 1
ATOM 2048 C CA . LYS A 1 242 ? -32.411 -9.953 11.606 1.00 84.38 242 LYS A CA 1
ATOM 2049 C C . LYS A 1 242 ? -31.203 -10.424 12.392 1.00 84.38 242 LYS A C 1
ATOM 2051 O O . LYS A 1 242 ? -30.909 -11.614 12.429 1.00 84.38 242 LYS A O 1
ATOM 2056 N N . ILE A 1 243 ? -30.586 -9.504 13.119 1.00 84.31 243 ILE A N 1
ATOM 2057 C CA . ILE A 1 243 ? -29.562 -9.843 14.103 1.00 84.31 243 ILE A CA 1
ATOM 2058 C C . ILE A 1 243 ? -30.248 -10.505 15.297 1.00 84.31 243 ILE A C 1
ATOM 2060 O O . ILE A 1 243 ? -31.153 -9.929 15.912 1.00 84.31 243 ILE A O 1
ATOM 2064 N N . SER A 1 244 ? -29.809 -11.707 15.661 1.00 77.94 244 SER A N 1
ATOM 2065 C CA . SER A 1 244 ? -30.308 -12.351 16.874 1.00 77.94 244 SER A CA 1
ATOM 2066 C C . SER A 1 244 ? -29.716 -11.651 18.094 1.00 77.94 244 SER A C 1
ATOM 2068 O O . SER A 1 244 ? -28.527 -11.781 18.383 1.00 77.94 244 SER A O 1
ATOM 2070 N N . LYS A 1 245 ? -30.558 -10.884 18.789 1.00 70.75 245 LYS A N 1
ATOM 2071 C CA . LYS A 1 245 ? -30.272 -10.257 20.082 1.00 70.75 245 LYS A CA 1
ATOM 2072 C C . LYS A 1 245 ? -31.124 -10.942 21.146 1.00 70.75 245 LYS A C 1
ATOM 2074 O O . LYS A 1 245 ? -32.328 -11.129 20.950 1.00 70.75 245 LYS A O 1
ATOM 2079 N N . TYR A 1 246 ? -30.483 -11.319 22.244 1.00 72.88 246 TYR A N 1
ATOM 2080 C CA . TYR A 1 246 ? -31.117 -11.963 23.386 1.00 72.88 246 TYR A CA 1
ATOM 2081 C C . TYR A 1 246 ? -30.711 -11.202 24.639 1.00 72.88 246 TYR A C 1
ATOM 2083 O O . TYR A 1 246 ? -29.524 -11.138 24.962 1.00 72.88 246 TYR A O 1
ATOM 2091 N N . ASP A 1 247 ? -31.691 -10.621 25.322 1.00 68.25 247 ASP A N 1
ATOM 2092 C CA . ASP A 1 247 ? -31.454 -9.895 26.570 1.00 68.25 247 ASP A CA 1
ATOM 2093 C C . ASP A 1 247 ? -31.347 -10.864 27.758 1.00 68.25 247 ASP A C 1
ATOM 2095 O O . ASP A 1 247 ? -30.744 -10.543 28.783 1.00 68.25 247 ASP A O 1
ATOM 2099 N N . THR A 1 248 ? -31.887 -12.079 27.609 1.00 72.44 248 THR A N 1
ATOM 2100 C CA . THR A 1 248 ? -31.873 -13.135 28.625 1.00 72.44 248 THR A CA 1
ATOM 2101 C C . THR A 1 248 ? -31.664 -14.529 28.021 1.00 72.44 248 THR A C 1
ATOM 2103 O O . THR A 1 248 ? -31.900 -14.760 26.833 1.00 72.44 248 THR A O 1
ATOM 2106 N N . ILE A 1 249 ? -31.258 -15.493 28.860 1.00 73.75 249 ILE A N 1
ATOM 2107 C CA . ILE A 1 249 ? -31.215 -16.922 28.490 1.00 73.75 249 ILE A CA 1
ATOM 2108 C C . ILE A 1 249 ? -32.617 -17.426 28.115 1.00 73.75 249 ILE A C 1
ATOM 2110 O O . ILE A 1 249 ? -32.758 -18.216 27.184 1.00 73.75 249 ILE A O 1
ATOM 2114 N N . ASP A 1 250 ? -33.662 -16.931 28.779 1.00 77.38 250 ASP A N 1
ATOM 2115 C CA . ASP A 1 250 ? -35.044 -17.303 28.467 1.00 77.38 250 ASP A CA 1
ATOM 2116 C C . ASP A 1 250 ? -35.467 -16.836 27.066 1.00 77.38 250 ASP A C 1
ATOM 2118 O O . ASP A 1 250 ? -36.207 -17.537 26.375 1.00 77.38 250 ASP A O 1
ATOM 2122 N N . ASP A 1 251 ? -34.980 -15.679 26.611 1.00 77.81 251 ASP A N 1
ATOM 2123 C CA . ASP A 1 251 ? -35.222 -15.205 25.244 1.00 77.81 251 ASP A CA 1
ATOM 2124 C C . ASP A 1 251 ? -34.474 -16.041 24.203 1.00 77.81 251 ASP A C 1
ATOM 2126 O O . ASP A 1 251 ? -34.989 -16.247 23.101 1.00 77.81 251 ASP A O 1
ATOM 2130 N N . PHE A 1 252 ? -33.287 -16.544 24.555 1.00 74.50 252 PHE A N 1
ATOM 2131 C CA . PHE A 1 252 ? -32.519 -17.463 23.715 1.00 74.50 252 PHE A CA 1
ATOM 2132 C C . PHE A 1 252 ? -33.246 -18.801 23.530 1.00 74.50 252 PHE A C 1
ATOM 2134 O O . PHE A 1 252 ? -33.440 -19.237 22.394 1.00 74.50 252 PHE A O 1
ATOM 2141 N N . LEU A 1 253 ? -33.722 -19.397 24.629 1.00 76.94 253 LEU A N 1
ATOM 2142 C CA . LEU A 1 253 ? -34.429 -20.686 24.642 1.00 76.94 253 LEU A CA 1
ATOM 2143 C C . LEU A 1 253 ? -35.827 -20.645 23.999 1.00 76.94 253 LEU A C 1
ATOM 2145 O O . LEU A 1 253 ? -36.388 -21.683 23.674 1.00 76.94 253 LEU A O 1
ATOM 2149 N N . LYS A 1 254 ? -36.436 -19.466 23.824 1.00 78.19 254 LYS A N 1
ATOM 2150 C CA . LYS A 1 254 ? -37.735 -19.333 23.130 1.00 78.19 254 LYS A CA 1
ATOM 2151 C C . LYS A 1 254 ? -37.621 -19.353 21.607 1.00 78.19 254 LYS A C 1
ATOM 2153 O O . LYS A 1 254 ? -38.639 -19.501 20.932 1.00 78.19 254 LYS A O 1
ATOM 2158 N N . LYS A 1 255 ? -36.426 -19.118 21.067 1.00 67.94 255 LYS A N 1
ATOM 2159 C CA . LYS A 1 255 ? -36.181 -18.953 19.626 1.00 67.94 255 LYS A CA 1
ATOM 2160 C C . LYS A 1 255 ? -35.284 -20.044 19.027 1.00 67.94 255 LYS A C 1
ATOM 2162 O O . LYS A 1 255 ? -35.150 -20.056 17.807 1.00 67.94 255 LYS A O 1
ATOM 2167 N N . ASN A 1 256 ? -34.718 -20.931 19.851 1.00 63.44 256 ASN A N 1
ATOM 2168 C CA . ASN A 1 256 ? -33.878 -22.078 19.476 1.00 63.44 256 ASN A CA 1
ATOM 2169 C C . ASN A 1 256 ? -34.322 -23.311 20.261 1.00 63.44 256 ASN A C 1
ATOM 2171 O O . ASN A 1 256 ? -34.277 -24.419 19.687 1.00 63.44 256 ASN A O 1
#

Foldseek 3Di:
DLPDDDPDDPDVVRVVVVVVVNVVLLVQLPPLVNLLVLLVVLLVLLVVLLVVLVPDDDPVSLLVSLVSSLVSLLQSLQSLLSHGDDDPPCHSLVVSVPGPDDFPCLSVLNVQLVVDDDSVSNSVSSVVNSVSSVVSSVVSRDPPPPPPPPFPLVVLLVLLVVCVVLLVQLLVCLVVLVLVSNLVSLVVQLVSLVVCCVRRVPPCVLSPLPVQRDSVHSPRSNVSSVVVSVVSQCVSVVVPHDRDDDPDPVSVVVVD

Secondary structure (DSSP, 8-state):
-TTPPP---SSHHHHHHHHHHHHHHHHHHH-HHHHHHHHHHHHHHHHHHHHHHHT---HHHHHHHHHHHHHHHHHHHHHHTT-----TTTHHHHHHTTSS---TTHHHHHHHHHH--SHHHHHHHHHHHHHHHHHHHHTT------------HHHHHHHHHHHHHHHHHHHHHHHTT-HHHHHHHHHHHHHHHHHHHHHH----TT--SGGG--TT-THHHHHHHHHHHHHHHHHHHHTTPPP---SSHHHHHTT-

Radius of gyration: 25.74 Å; Cα contacts (8 Å, |Δi|>4): 234; chains: 1; bounding box: 63×38×73 Å

pLDDT: mean 90.3, std 10.41, range [47.47, 98.62]

Nearest PDB structures (foldseek):
  6nmm-assembly1_D  TM=6.621E-01  e=6.792E-01  Geobacillus stearothermophilus
  3g50-assembly1_B-2  TM=4.440E-01  e=7.348E+00  Streptomyces coelicolor
  5k7v-assembly1_B  TM=2.399E-01  e=1.413E+00  synthetic construct
  4pxz-assembly1_A  TM=2.361E-01  e=5.333E+00  Homo sapiens
  8f7n-assembly1_A-2  TM=2.294E-01  e=7.019E+00  Sinorhizobium meliloti

Mean predicted aligned error: 8.53 Å

Solvent-accessible surface area (backbone atoms only — not comparable to full-atom values): 14663 Å² total; per-residue (Å²): 111,89,87,64,74,88,87,78,68,93,47,69,67,61,46,50,54,51,52,50,53,50,49,50,51,54,54,44,47,69,32,57,67,63,41,49,52,53,36,51,57,31,50,53,54,30,50,55,42,47,63,57,42,72,78,58,85,53,63,70,60,45,54,50,41,48,50,53,30,52,49,34,55,48,50,36,45,28,43,77,61,50,47,67,93,84,55,81,90,67,36,68,67,61,58,53,73,71,47,93,60,72,49,76,64,42,64,60,32,54,58,42,46,75,69,46,86,47,69,66,55,35,53,53,32,48,48,53,42,49,51,36,46,51,58,44,49,65,78,63,63,66,89,67,76,76,69,83,69,86,54,59,44,61,62,53,38,52,52,48,60,73,42,48,59,52,60,51,49,30,43,50,23,36,78,68,68,36,44,68,61,25,48,56,44,40,53,55,48,36,52,53,45,53,51,47,32,71,74,47,67,47,85,58,91,64,53,72,40,63,86,38,61,36,82,92,47,41,63,51,27,40,52,44,48,52,56,48,52,50,50,53,52,50,58,27,47,77,72,73,37,80,74,93,79,62,96,44,72,69,56,45,64,73,77,107